Protein 3QOY (pdb70)

Organism: Aquifex aeolicus (strain VF5) (NCBI:txid224324)

Radius of gyration: 18.28 Å; Cα contacts (8 Å, |Δi|>4): 467; chains: 1; bounding box: 50×36×49 Å

Solvent-accessible surface area: 12895 Å² total; per-residue (Å²): 169,115,166,121,42,143,35,95,88,63,0,39,160,65,26,76,201,112,84,117,14,23,0,64,75,0,0,59,24,0,53,112,0,29,113,41,0,123,34,233,36,67,0,5,0,40,1,39,2,96,1,56,17,72,22,198,123,97,70,35,39,0,154,24,38,27,70,18,73,46,57,65,74,127,85,20,77,0,0,0,0,2,88,51,95,40,24,123,91,0,94,134,22,38,13,57,84,47,8,5,68,118,16,1,42,85,0,59,145,111,137,45,20,102,16,49,28,2,0,0,2,63,106,2,40,101,80,0,64,103,0,28,210,39,0,33,42,101,41,16,52,4,28,77,46,36,26,15,34,28,53,82,0,45,112,13,0,88,31,18,50,161,24,94,26,48,3,66,5,39,194,69,0,40,1,75,0,43,0,16,45,11,74,26,95,76,91,79,0,30,60,0,0,41,24,0,0,42,16,0,45,178,24,99,11,125,6,12,156,68,130,19,7,70,66,7,22,0,22,1,42,54,9,14,63,0,64,1,35,33,109,67,2,54,125,103,22,91,108,183,79,106

InterPro domains:
  IPR002143 Large ribosomal subunit protein uL1 [PIRSF002155] (1-229)
  IPR005878 Large ribosomal subunit protein uL1, bacteria [MF_01318_B] (2-233)
  IPR005878 Large ribosomal subunit protein uL1, bacteria [TIGR01169] (4-232)
  IPR016095 Large ribosomal subunit protein uL1, 3-layer alpha/beta-sandwich domain [G3DSA:3.40.50.790] (71-163)
  IPR023673 Large ribosomal subunit protein uL1, conserved site [PS01199] (125-143)
  IPR023674 Ribosomal protein uL1-like [SSF56808] (6-231)
  IPR028364 Ribosomal protein uL1/ribosomal biogenesis protein [PF00687] (34-224)
  IPR028364 Ribosomal protein uL1/ribosomal biogenesis protein [cd00403] (23-228)

CATH classification: 3.30.190.20 (+1 more: 3.40.50.790)

Nearest PDB structures (foldseek):
  3qoy-assembly1_A  TM=1.004E+00  e=4.791E-52  Aquifex aeolicus
  4f9t-assembly1_A  TM=8.749E-01  e=2.559E-28  Thermus thermophilus
  1ad2-ass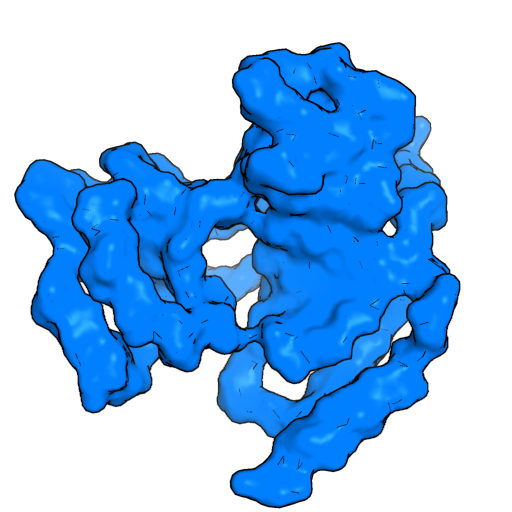embly1_A  TM=8.567E-01  e=2.404E-28  Thermus thermophilus
  4qgb-assembly3_B  TM=8.834E-01  e=1.076E-27  Thermus thermophilus
  4qg3-assembly1_A  TM=6.532E-01  e=2.106E-29  Thermus thermophilus

Structure (mmCIF, N/CA/C/O backbone):
data_3QOY
#
_entry.id   3QOY
#
_cell.length_a   107.490
_cell.length_b   37.520
_cell.length_c   58.970
_cell.angle_alpha   90.00
_cell.angle_beta   110.32
_cell.angle_gamma   90.00
#
_symmetry.space_group_name_H-M   'C 1 2 1'
#
loop_
_entity.id
_entity.type
_entity.pdbx_description
1 polymer '50S ribosomal protein L1'
2 non-polymer 'SULFATE ION'
3 non-polymer 2-AMINO-2-HYDROXYMETHYL-PROPANE-1,3-DIOL
4 non-polymer 'ACETIC ACID'
5 water water
#
loop_
_atom_site.group_PDB
_atom_site.id
_atom_site.type_symbol
_atom_site.label_atom_id
_atom_site.label_alt_id
_atom_site.label_comp_id
_atom_site.label_asym_id
_atom_site.label_entity_id
_atom_site.label_seq_id
_atom_site.pdbx_PDB_ins_code
_atom_site.Cartn_x
_atom_site.Cartn_y
_atom_site.Cartn_z
_atom_site.occupancy
_atom_site.B_iso_or_equiv
_atom_site.auth_seq_id
_atom_site.auth_comp_id
_atom_site.auth_asym_id
_atom_site.auth_atom_id
_atom_site.pdbx_PDB_model_num
ATOM 1 N N . MET A 1 1 ? -44.246 9.537 -6.264 1.00 53.14 1 MET A N 1
ATOM 2 C CA . MET A 1 1 ? -44.081 10.167 -7.545 1.00 61.43 1 MET A CA 1
ATOM 3 C C . MET A 1 1 ? -44.088 9.163 -8.679 1.00 58.49 1 MET A C 1
ATOM 4 O O . MET A 1 1 ? -43.044 8.764 -9.162 1.00 58.66 1 MET A O 1
ATOM 9 N N . ALA A 1 2 ? -45.240 8.830 -9.181 1.00 44.05 2 ALA A N 1
ATOM 10 C CA . ALA A 1 2 ? -45.284 7.825 -10.167 1.00 39.01 2 ALA A CA 1
ATOM 11 C C . ALA A 1 2 ? -44.581 8.390 -11.424 1.00 59.25 2 ALA A C 1
ATOM 12 O O . ALA A 1 2 ? -44.600 7.782 -12.481 1.00 51.39 2 ALA A O 1
ATOM 14 N N . ARG A 1 3 ? -43.850 9.490 -11.264 1.00 50.53 3 ARG A N 1
ATOM 15 C CA . ARG A 1 3 ? -43.040 10.042 -12.351 1.00 51.47 3 ARG A CA 1
ATOM 16 C C . ARG A 1 3 ? -41.579 9.532 -12.424 1.00 40.06 3 ARG A C 1
ATOM 17 O O . ARG A 1 3 ? -41.058 9.294 -13.512 1.00 39.03 3 ARG A O 1
ATOM 25 N N . ARG A 1 4 ? -40.925 9.355 -11.278 1.00 44.85 4 ARG A N 1
ATOM 26 C CA . ARG A 1 4 ? -39.472 9.131 -11.258 1.00 32.89 4 ARG A CA 1
ATOM 27 C C . ARG A 1 4 ? -38.967 7.912 -12.027 1.00 30.50 4 ARG A C 1
ATOM 28 O O . ARG A 1 4 ? -37.831 7.924 -12.516 1.00 28.80 4 ARG A O 1
ATOM 36 N N . GLY A 1 5 ? -39.793 6.868 -12.115 1.00 36.55 5 GLY A N 1
ATOM 37 C CA . GLY A 1 5 ? -39.404 5.613 -12.754 1.00 25.97 5 GLY A CA 1
ATOM 38 C C . GLY A 1 5 ? -39.579 5.619 -14.259 1.00 31.21 5 GLY A C 1
ATOM 39 O O . GLY A 1 5 ? -38.800 5.010 -14.992 1.00 22.66 5 GLY A O 1
ATOM 40 N N . LYS A 1 6 ? -40.621 6.309 -14.714 1.00 33.39 6 LYS A N 1
ATOM 41 C CA . LYS A 1 6 ? -40.806 6.572 -16.127 1.00 28.27 6 LYS A CA 1
ATOM 42 C C . LYS A 1 6 ? -39.544 7.276 -16.615 1.00 32.28 6 LYS A C 1
ATOM 43 O O . LYS A 1 6 ? -39.002 6.957 -17.676 1.00 25.39 6 LYS A O 1
ATOM 49 N N . LYS A 1 7 ? -39.069 8.227 -15.814 1.00 23.60 7 LYS A N 1
ATOM 50 C CA . LYS A 1 7 ? -37.884 8.988 -16.165 1.00 23.16 7 LYS A CA 1
ATOM 51 C C . LYS A 1 7 ? -36.647 8.091 -16.199 1.00 22.65 7 LYS A C 1
ATOM 52 O O . LYS A 1 7 ? -35.759 8.286 -17.026 1.00 23.49 7 LYS A O 1
ATOM 58 N N . TYR A 1 8 ? -36.584 7.107 -15.307 1.00 20.47 8 TYR A N 1
ATOM 59 C CA . TYR A 1 8 ? -35.398 6.264 -15.255 1.00 15.68 8 TYR A CA 1
ATOM 60 C C . TYR A 1 8 ? -35.272 5.402 -16.493 1.00 18.76 8 TYR A C 1
ATOM 61 O O . TYR A 1 8 ? -34.191 5.288 -17.066 1.00 16.81 8 TYR A O 1
ATOM 70 N N . ILE A 1 9 ? -36.373 4.784 -16.905 1.00 21.94 9 ILE A N 1
ATOM 71 C CA . ILE A 1 9 ? -36.323 3.922 -18.076 1.00 17.48 9 ILE A CA 1
ATOM 72 C C . ILE A 1 9 ? -36.131 4.714 -19.367 1.00 16.24 9 ILE A C 1
ATOM 73 O O . ILE A 1 9 ? -35.430 4.268 -20.259 1.00 14.74 9 ILE A O 1
ATOM 78 N N . GLU A 1 10 ? -36.728 5.898 -19.460 1.00 19.63 10 GLU A N 1
ATOM 79 C CA . GLU A 1 10 ? -36.490 6.753 -20.615 1.00 16.71 10 GLU A CA 1
ATOM 80 C C . GLU A 1 10 ? -34.995 7.037 -20.730 1.00 21.96 10 GLU A C 1
ATOM 81 O O . GLU A 1 10 ? -34.403 6.977 -21.804 1.00 13.46 10 GLU A O 1
ATOM 87 N N . ALA A 1 11 ? -34.387 7.382 -19.606 1.00 20.56 11 ALA A N 1
ATOM 88 C CA . ALA A 1 11 ? -32.965 7.679 -19.604 1.00 17.91 11 ALA A CA 1
ATOM 89 C C . ALA A 1 11 ? -32.154 6.435 -20.010 1.00 11.41 11 ALA A C 1
ATOM 90 O O . ALA A 1 11 ? -31.123 6.542 -20.670 1.00 18.73 11 ALA A O 1
ATOM 92 N N . SER A 1 12 ? -32.620 5.265 -19.593 1.00 14.83 12 SER A N 1
ATOM 93 C CA . SER A 1 12 ? -31.983 4.014 -19.977 1.00 17.82 12 SER A CA 1
ATOM 94 C C . SER A 1 12 ? -32.071 3.762 -21.481 1.00 17.62 12 SER A C 1
ATOM 95 O O . SER A 1 12 ? -31.164 3.153 -22.053 1.00 13.63 12 SER A O 1
ATOM 98 N N . LYS A 1 13 ? -33.157 4.215 -22.112 1.00 12.82 13 LYS A N 1
ATOM 99 C CA . LYS A 1 13 ? -33.336 3.990 -23.549 1.00 22.20 13 LYS A CA 1
ATOM 100 C C . LYS A 1 13 ? -32.335 4.780 -24.384 1.00 10.29 13 LYS A C 1
ATOM 101 O O . LYS A 1 13 ? -32.125 4.481 -25.559 1.00 15.95 13 LYS A O 1
ATOM 107 N N . LEU A 1 14 ? -31.742 5.804 -23.779 1.00 13.19 14 LEU A N 1
ATOM 108 C CA . LEU A 1 14 ? -30.670 6.575 -24.409 1.00 11.18 14 LEU A CA 1
ATOM 109 C C . LEU A 1 14 ? -29.388 5.754 -24.615 1.00 12.21 14 LEU A C 1
ATOM 110 O O . LEU A 1 14 ? -28.558 6.072 -25.470 1.00 12.75 14 LEU A O 1
ATOM 115 N N . VAL A 1 15 ? -29.220 4.701 -23.827 1.00 12.82 15 VAL A N 1
ATOM 116 C CA . VAL A 1 15 ? -27.988 3.930 -23.896 1.00 15.14 15 VAL A CA 1
ATOM 117 C C . VAL A 1 15 ? -28.197 2.713 -24.793 1.00 26.44 15 VAL A C 1
ATOM 118 O O . VAL A 1 15 ? -29.147 1.948 -24.616 1.00 18.60 15 VAL A O 1
ATOM 122 N N . ASP A 1 16 ? -27.332 2.561 -25.787 1.00 17.25 16 ASP A N 1
ATOM 123 C CA . ASP A 1 16 ? -27.292 1.315 -26.530 1.00 32.61 16 ASP A CA 1
ATOM 124 C C . ASP A 1 16 ? -26.636 0.258 -25.633 1.00 30.99 16 ASP A C 1
ATOM 125 O O . ASP A 1 16 ? -25.531 0.447 -25.124 1.00 28.92 16 ASP A O 1
ATOM 130 N N . ARG A 1 17 ? -27.349 -0.845 -25.443 1.00 36.64 17 ARG A N 1
ATOM 131 C CA . ARG A 1 17 ? -27.049 -1.853 -24.423 1.00 38.91 17 ARG A CA 1
ATOM 132 C C . ARG A 1 17 ? -25.579 -2.277 -24.286 1.00 44.54 17 ARG A C 1
ATOM 133 O O . ARG A 1 17 ? -24.944 -2.064 -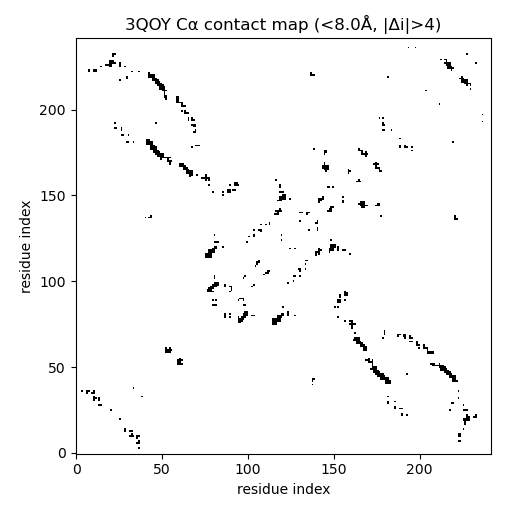23.245 1.00 51.90 17 ARG A O 1
ATOM 141 N N . ASN A 1 18 ? -25.055 -2.897 -25.335 1.00 29.55 18 ASN A N 1
ATOM 142 C CA . ASN A 1 18 ? -23.721 -3.479 -25.308 1.00 40.09 18 ASN A CA 1
ATOM 143 C C . ASN A 1 18 ? -22.732 -2.578 -26.029 1.00 38.79 18 ASN A C 1
ATOM 144 O O . ASN A 1 18 ? -21.602 -2.983 -26.338 1.00 29.01 18 ASN A O 1
ATOM 149 N N . LYS A 1 19 ? -23.181 -1.357 -26.307 1.00 32.14 19 LYS A N 1
ATOM 150 C CA . LYS A 1 19 ? -22.370 -0.356 -26.980 1.00 27.15 19 LYS A CA 1
ATOM 151 C C . LYS A 1 19 ? -21.338 0.191 -26.004 1.00 21.21 19 LYS A C 1
ATOM 152 O O . LYS A 1 19 ? -21.650 0.456 -24.846 1.00 18.95 19 LYS A O 1
ATOM 158 N N . ARG A 1 20 ? -20.099 0.331 -26.457 1.00 20.94 20 ARG A N 1
ATOM 159 C CA . ARG A 1 20 ? -19.058 0.909 -25.617 1.00 15.86 20 ARG A CA 1
ATOM 160 C C . ARG A 1 20 ? -18.654 2.242 -26.256 1.00 17.09 20 ARG A C 1
ATOM 161 O O . ARG A 1 20 ? -18.350 2.300 -27.454 1.00 17.45 20 ARG A O 1
ATOM 169 N N . TYR A 1 21 ? -18.702 3.308 -25.455 1.00 16.25 21 TYR A N 1
ATOM 170 C CA . TYR A 1 21 ? -18.677 4.690 -25.945 1.00 14.28 21 TYR A CA 1
ATOM 171 C C . TYR A 1 21 ? -17.344 5.410 -25.712 1.00 13.53 21 TYR A C 1
ATOM 172 O O . TYR A 1 21 ? -16.579 5.055 -24.814 1.00 10.56 21 TYR A O 1
ATOM 181 N N . THR A 1 22 ? -17.095 6.440 -26.515 1.00 14.55 22 THR A N 1
ATOM 182 C CA . THR A 1 22 ? -15.982 7.347 -26.281 1.00 17.17 22 THR A CA 1
ATOM 183 C C . THR A 1 22 ? -16.407 8.295 -25.168 1.00 14.73 22 THR A C 1
ATOM 184 O O . THR A 1 22 ? -17.598 8.404 -24.875 1.00 13.06 22 THR A O 1
ATOM 188 N N . LEU A 1 23 ? -15.434 8.981 -24.574 1.00 6.81 23 LEU A N 1
ATOM 189 C CA . LEU A 1 23 ? -15.666 9.913 -23.469 1.00 15.92 23 LEU A CA 1
ATOM 190 C C . LEU A 1 23 ? -16.607 11.056 -23.874 1.00 11.44 23 LEU A C 1
ATOM 191 O O . LEU A 1 23 ? -17.499 11.460 -23.131 1.00 15.38 23 LEU A O 1
ATOM 196 N N . GLU A 1 24 ? -16.364 11.569 -25.067 1.00 9.45 24 GLU A N 1
ATOM 197 C CA . GLU A 1 24 ? -17.103 12.660 -25.656 1.00 11.80 24 GLU A CA 1
ATOM 198 C C . GLU A 1 24 ? -18.533 12.241 -25.972 1.00 13.90 24 GLU A C 1
ATOM 199 O O . GLU A 1 24 ? -19.456 13.030 -25.824 1.00 12.98 24 GLU A O 1
ATOM 205 N N . GLU A 1 25 ? -18.719 10.998 -26.413 1.00 12.12 25 GLU A N 1
ATOM 206 C CA . GLU A 1 25 ? -20.061 10.459 -26.588 1.00 12.85 25 GLU A CA 1
ATOM 207 C C . GLU A 1 25 ? -20.753 10.314 -25.223 1.00 13.14 25 GLU A C 1
ATOM 208 O O . GLU A 1 25 ? -21.895 10.721 -25.041 1.00 13.47 25 GLU A O 1
ATOM 214 N N . ALA A 1 26 ? -20.042 9.736 -24.268 1.00 9.32 26 ALA A N 1
ATOM 215 C CA . ALA A 1 26 ? -20.609 9.441 -22.955 1.00 9.32 26 ALA A CA 1
ATOM 216 C C . ALA A 1 26 ? -21.060 10.692 -22.216 1.00 6.74 26 ALA A C 1
ATOM 217 O O . ALA A 1 26 ? -22.134 10.700 -21.636 1.00 11.90 26 ALA A O 1
ATOM 219 N N . VAL A 1 27 ? -20.222 11.730 -22.198 1.00 10.16 27 VAL A N 1
ATOM 220 C CA . VAL A 1 27 ? -20.598 12.994 -21.562 1.00 9.09 27 VAL A CA 1
ATOM 221 C C . VAL A 1 27 ? -21.812 13.605 -22.273 1.00 14.36 27 VAL A C 1
ATOM 222 O O . VAL A 1 27 ? -22.683 14.204 -21.642 1.00 14.81 27 VAL A O 1
ATOM 226 N N . ASP A 1 28 ? -21.870 13.443 -23.587 1.00 17.08 28 ASP A N 1
ATOM 227 C CA . ASP A 1 28 ? -23.046 13.840 -24.348 1.00 17.62 28 ASP A CA 1
ATOM 228 C C . ASP A 1 28 ? -24.284 13.080 -23.874 1.00 12.62 28 ASP A C 1
ATOM 229 O O . ASP A 1 28 ? -25.347 13.670 -23.728 1.00 12.25 28 ASP A O 1
ATOM 234 N N . LEU A 1 29 ? -24.155 11.779 -23.617 1.00 9.12 29 LEU A N 1
ATOM 235 C CA . LEU A 1 29 ? -25.299 11.001 -23.107 1.00 10.37 29 LEU A CA 1
ATOM 236 C C . LEU A 1 29 ? -25.699 11.377 -21.680 1.00 10.38 29 LEU A C 1
ATOM 237 O O . LEU A 1 29 ? -26.879 11.434 -21.358 1.00 10.66 29 LEU A O 1
ATOM 242 N N . LEU A 1 30 ? -24.711 11.592 -20.824 1.00 6.43 30 LEU A N 1
ATOM 243 C CA . LEU A 1 30 ? -24.963 12.020 -19.453 1.00 6.04 30 LEU A CA 1
ATOM 244 C C . LEU A 1 30 ? -25.864 13.253 -19.446 1.00 8.90 30 LEU A C 1
ATOM 245 O O . LEU A 1 30 ? -26.861 13.304 -18.725 1.00 10.25 30 LEU A O 1
ATOM 250 N N . LYS A 1 31 ? -25.502 14.243 -20.263 1.00 8.41 31 LYS A N 1
ATOM 251 C CA . LYS A 1 31 ? -26.247 15.491 -20.363 1.00 7.78 31 LYS A CA 1
ATOM 252 C C . LYS A 1 31 ? -27.667 15.229 -20.879 1.00 9.99 31 LYS A C 1
ATOM 253 O O . LYS A 1 31 ? -28.636 15.730 -20.322 1.00 14.92 31 LYS A O 1
ATOM 259 N N . LYS A 1 32 ? -27.786 14.445 -21.945 1.00 8.87 32 LYS A N 1
ATOM 260 C CA . LYS A 1 32 ? -29.097 14.066 -22.464 1.00 15.18 32 LYS A CA 1
ATOM 261 C C . LYS A 1 32 ? -29.902 13.322 -21.403 1.00 14.52 32 LYS A C 1
ATOM 262 O O . LYS A 1 32 ? -31.100 13.544 -21.250 1.00 15.06 32 LYS A O 1
ATOM 268 N N . MET A 1 33 ? -29.233 12.436 -20.673 1.00 11.67 33 MET A N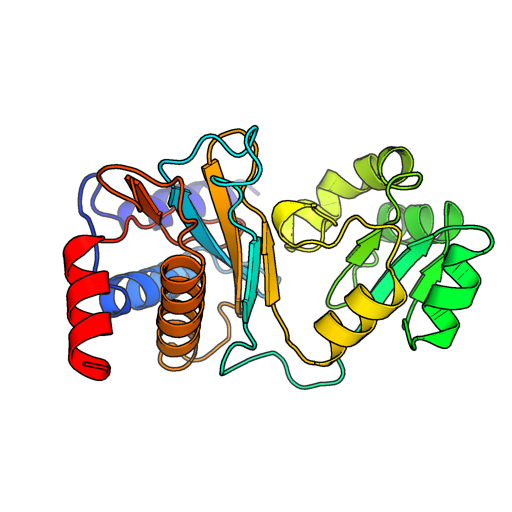 1
ATOM 269 C CA . MET A 1 33 ? -29.863 11.717 -19.575 1.00 11.92 33 MET A CA 1
ATOM 270 C C . MET A 1 33 ? -30.394 12.673 -18.514 1.00 8.57 33 MET A C 1
ATOM 271 O O . MET A 1 33 ? -31.497 12.494 -18.004 1.00 14.26 33 MET A O 1
ATOM 276 N N . GLU A 1 34 ? -29.612 13.682 -18.164 1.00 10.16 34 GLU A N 1
ATOM 277 C CA . GLU A 1 34 ? -30.074 14.646 -17.166 1.00 18.44 34 GLU A CA 1
ATOM 278 C C . GLU A 1 34 ? -31.262 15.470 -17.692 1.00 16.84 34 GLU A C 1
ATOM 279 O O . GLU A 1 34 ? -32.193 15.780 -16.955 1.00 17.43 34 GLU A O 1
ATOM 285 N N . GLU A 1 35 ? -31.227 15.816 -18.972 1.00 15.66 35 GLU A N 1
ATOM 286 C CA . GLU A 1 35 ? -32.372 16.475 -19.592 1.00 18.90 35 GLU A CA 1
ATOM 287 C C . GLU A 1 35 ? -33.667 15.732 -19.258 1.00 21.27 35 GLU A C 1
ATOM 288 O O . GLU A 1 35 ? -34.699 16.346 -19.023 1.00 22.56 35 GLU A O 1
ATOM 294 N N . VAL A 1 36 ? -33.609 14.404 -19.244 1.00 19.36 36 VAL A N 1
ATOM 295 C CA . VAL A 1 36 ? -34.777 13.595 -18.932 1.00 16.11 36 VAL A CA 1
ATOM 296 C C . VAL A 1 36 ? -35.020 13.447 -17.428 1.00 16.15 36 VAL A C 1
ATOM 297 O O . VAL A 1 36 ? -36.157 13.513 -16.954 1.00 22.32 36 VAL A O 1
ATOM 301 N N . LEU A 1 37 ? -33.946 13.228 -16.681 1.00 16.11 37 LEU A N 1
ATOM 302 C CA . LEU A 1 37 ? -34.046 12.940 -15.251 1.00 15.21 37 LEU A CA 1
ATOM 303 C C . LEU A 1 37 ? -34.460 14.146 -14.417 1.00 18.43 37 LEU A C 1
ATOM 304 O O . LEU A 1 37 ? -35.167 14.003 -13.420 1.00 17.19 37 LEU A O 1
ATOM 309 N N . GLN A 1 38 ? -34.005 15.331 -14.824 1.00 24.62 38 GLN A N 1
ATOM 310 C CA . GLN A 1 38 ? -34.470 16.580 -14.235 1.00 15.71 38 GLN A CA 1
ATOM 311 C C . GLN A 1 38 ? -34.465 16.509 -12.712 1.00 13.13 38 GLN A C 1
ATOM 312 O O . GLN A 1 38 ? -35.476 16.793 -12.073 1.00 15.82 38 GLN A O 1
ATOM 318 N N . ARG A 1 39 ? -33.331 16.110 -12.142 1.00 12.88 39 ARG A N 1
ATOM 319 C CA . ARG A 1 39 ? -33.202 15.949 -10.695 1.00 12.91 39 ARG A CA 1
ATOM 320 C C . ARG A 1 39 ? -33.172 17.316 -10.029 1.00 14.61 39 ARG A C 1
ATOM 321 O O . ARG A 1 39 ? -32.839 18.305 -10.671 1.00 17.47 39 ARG A O 1
ATOM 329 N N . ARG A 1 40 ? -33.480 17.388 -8.740 1.00 24.03 40 ARG A N 1
ATOM 330 C CA . ARG A 1 40 ? -33.514 18.694 -8.094 1.00 17.42 40 ARG A CA 1
ATOM 331 C C . ARG A 1 40 ? -32.215 19.076 -7.380 1.00 20.25 40 ARG A C 1
ATOM 332 O O . ARG A 1 40 ? -32.024 20.240 -7.000 1.00 12.96 40 ARG A O 1
ATOM 340 N N . PHE A 1 41 ? -31.331 18.098 -7.193 1.00 15.48 41 PHE A N 1
ATOM 341 C CA . PHE A 1 41 ? -29.986 18.380 -6.712 1.00 20.16 41 PHE A CA 1
ATOM 342 C C . PHE A 1 41 ? -29.037 18.287 -7.900 1.00 16.87 41 PHE A C 1
ATOM 343 O O . PHE A 1 41 ? -29.383 17.693 -8.918 1.00 12.91 41 PHE A O 1
ATOM 351 N N . ASP A 1 42 ? -27.855 18.881 -7.767 1.00 12.17 42 ASP A N 1
ATOM 352 C CA . ASP A 1 42 ? -26.857 18.872 -8.831 1.00 8.05 42 ASP A CA 1
ATOM 353 C C . ASP A 1 42 ? -26.085 17.538 -8.824 1.00 7.26 42 ASP A C 1
ATOM 354 O O . ASP A 1 42 ? -25.139 17.373 -8.067 1.00 11.69 42 ASP A O 1
ATOM 359 N N . GLU A 1 43 ? -26.491 16.579 -9.651 1.00 9.27 43 GLU A N 1
ATOM 360 C CA . GLU A 1 43 ? -25.903 15.229 -9.598 1.00 10.71 43 GLU A CA 1
ATOM 361 C C . GLU A 1 43 ? -24.390 15.184 -9.816 1.00 11.16 43 GLU A C 1
ATOM 362 O O . GLU A 1 43 ? -23.837 15.866 -10.695 1.00 5.17 43 GLU A O 1
ATOM 368 N N . THR A 1 44 ? -23.730 14.360 -9.010 1.00 4.09 44 THR A N 1
ATOM 369 C CA . THR A 1 44 ? -22.305 14.105 -9.174 1.00 13.46 44 THR A CA 1
ATOM 370 C C . THR A 1 44 ? -22.054 13.137 -10.342 1.00 8.08 44 THR A C 1
ATOM 371 O O . THR A 1 44 ? -22.795 12.179 -10.530 1.00 3.49 44 THR A O 1
ATOM 375 N N . VAL A 1 45 ? -21.016 13.414 -11.126 1.00 5.52 45 VAL A N 1
ATOM 376 C CA . VAL A 1 45 ? -20.632 12.527 -12.221 1.00 7.92 45 VAL A CA 1
ATOM 377 C C . VAL A 1 45 ? -19.616 11.515 -11.704 1.00 5.45 45 VAL A C 1
ATOM 378 O O . VAL A 1 45 ? -18.576 11.898 -11.164 1.00 7.13 45 VAL A O 1
ATOM 382 N N . GLU A 1 46 ? -19.917 10.229 -11.874 1.00 7.55 46 GLU A N 1
ATOM 383 C CA . GLU A 1 46 ? -19.116 9.159 -11.256 1.00 5.83 46 GLU A CA 1
ATOM 384 C C . GLU A 1 46 ? -18.390 8.285 -12.274 1.00 6.30 46 GLU A C 1
ATOM 385 O O . GLU A 1 46 ? -18.986 7.779 -13.229 1.00 3.97 46 GLU A O 1
ATOM 391 N N . LEU A 1 47 ? -17.090 8.132 -12.069 1.00 7.15 47 LEU A N 1
ATOM 392 C CA . LEU A 1 47 ? -16.282 7.239 -12.885 1.00 6.28 47 LEU A CA 1
ATOM 393 C C . LEU A 1 47 ? -16.063 5.919 -12.161 1.00 9.24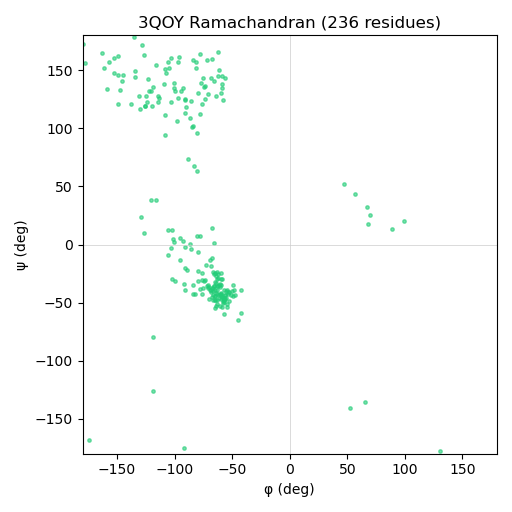 47 LEU A C 1
ATOM 394 O O . LEU A 1 47 ? -15.690 5.908 -10.987 1.00 4.16 47 LEU A O 1
ATOM 399 N N . ALA A 1 48 ? -16.284 4.815 -12.876 1.00 5.11 48 ALA A N 1
ATOM 400 C CA . ALA A 1 48 ? -16.104 3.468 -12.327 1.00 10.23 48 ALA A CA 1
ATOM 401 C C . ALA A 1 48 ? -15.166 2.651 -13.220 1.00 7.92 48 ALA A C 1
ATOM 402 O O . ALA A 1 48 ? -15.457 2.445 -14.403 1.00 10.43 48 ALA A O 1
ATOM 404 N N . MET A 1 49 ? -14.044 2.215 -12.651 1.00 4.96 49 MET A N 1
ATOM 405 C CA . MET A 1 49 ? -13.093 1.348 -13.340 1.00 7.21 49 MET A CA 1
ATOM 406 C C . MET A 1 49 ? -12.929 0.037 -12.558 1.00 15.03 49 MET A C 1
ATOM 407 O O . MET A 1 49 ? -12.787 0.043 -11.327 1.00 13.12 49 MET A O 1
ATOM 412 N N . ARG A 1 50 ? -12.999 -1.088 -13.260 1.00 7.02 50 ARG A N 1
ATOM 413 C CA . ARG A 1 50 ? -12.606 -2.339 -12.645 1.00 11.15 50 ARG A CA 1
ATOM 414 C C . ARG A 1 50 ? -11.242 -2.741 -13.154 1.00 6.21 50 ARG A C 1
ATOM 415 O O . ARG A 1 50 ? -11.029 -2.898 -14.354 1.00 7.81 50 ARG A O 1
ATOM 423 N N . LEU A 1 51 ? -10.322 -2.910 -12.222 1.00 6.33 51 LEU A N 1
ATOM 424 C CA . LEU A 1 51 ? -8.943 -3.214 -12.551 1.00 8.16 51 LEU A CA 1
ATOM 425 C C . LEU A 1 51 ? -8.573 -4.649 -12.206 1.00 10.60 51 LEU A C 1
ATOM 426 O O . LEU A 1 51 ? -9.103 -5.242 -11.266 1.00 8.66 51 LEU A O 1
ATOM 431 N N . ASN A 1 52 ? -7.618 -5.173 -12.964 1.00 10.78 52 ASN A N 1
ATOM 432 C CA . ASN A 1 52 ? -7.149 -6.548 -12.850 1.00 7.67 52 ASN A CA 1
ATOM 433 C C . ASN A 1 52 ? -6.015 -6.659 -11.827 1.00 6.24 52 ASN A C 1
ATOM 434 O O . ASN A 1 52 ? -4.848 -6.826 -12.184 1.00 7.86 52 ASN A O 1
ATOM 439 N N . VAL A 1 53 ? -6.376 -6.560 -10.554 1.00 7.04 53 VAL A N 1
ATOM 440 C CA . VAL A 1 53 ? -5.433 -6.602 -9.441 1.00 7.55 53 VAL A CA 1
ATOM 441 C C . VAL A 1 53 ? -6.072 -7.303 -8.255 1.00 9.53 53 VAL A C 1
ATOM 442 O O . VAL A 1 53 ? -7.274 -7.185 -8.026 1.00 10.51 53 VAL A O 1
ATOM 446 N N . ASP A 1 54 ? -5.261 -8.019 -7.493 1.00 8.53 54 ASP A N 1
ATOM 447 C CA . ASP A 1 54 ? -5.686 -8.520 -6.197 1.00 13.50 54 ASP A CA 1
ATOM 448 C C . ASP A 1 54 ? -4.954 -7.729 -5.116 1.00 12.05 54 ASP A C 1
ATOM 449 O O . ASP A 1 54 ? -3.838 -8.082 -4.739 1.00 10.52 54 ASP A O 1
ATOM 454 N N . PRO A 1 55 ? -5.597 -6.661 -4.608 1.00 11.41 55 PRO A N 1
ATOM 455 C CA . PRO A 1 55 ? -5.017 -5.646 -3.720 1.00 11.42 55 PRO A CA 1
ATOM 456 C C . PRO A 1 55 ? -4.630 -6.192 -2.359 1.00 13.49 55 PRO A C 1
ATOM 457 O O . PRO A 1 55 ? -4.185 -5.425 -1.505 1.00 9.25 55 PRO A O 1
ATOM 461 N N . ARG A 1 56 ? -4.838 -7.491 -2.160 1.00 12.96 56 ARG A N 1
ATOM 462 C CA . ARG A 1 56 ? -4.377 -8.183 -0.959 1.00 11.82 56 ARG A CA 1
ATOM 463 C C . ARG A 1 56 ? -2.861 -8.067 -0.851 1.00 7.19 56 ARG A C 1
ATOM 464 O O . ARG A 1 56 ? -2.318 -7.944 0.244 1.00 8.43 56 ARG A O 1
ATOM 472 N N . TYR A 1 57 ? -2.185 -8.073 -1.997 1.00 8.20 57 TYR A N 1
ATOM 473 C CA . TYR A 1 57 ? -0.736 -7.873 -2.039 1.00 9.54 57 TYR A CA 1
ATOM 474 C C . TYR A 1 57 ? -0.374 -6.416 -2.244 1.00 13.03 57 TYR A C 1
ATOM 475 O O . TYR A 1 57 ? -0.961 -5.735 -3.092 1.00 11.30 57 TYR A O 1
ATOM 484 N N . ALA A 1 58 ? 0.595 -5.953 -1.459 1.00 8.12 58 ALA A N 1
ATOM 485 C CA . ALA A 1 58 ? 1.063 -4.578 -1.515 1.00 12.46 58 ALA A CA 1
ATOM 486 C C . ALA A 1 58 ? 1.387 -4.175 -2.938 1.00 16.20 58 ALA A C 1
ATOM 487 O O . ALA A 1 58 ? 1.088 -3.052 -3.344 1.00 11.00 58 ALA A O 1
ATOM 489 N N . ASP A 1 59 ? 1.988 -5.095 -3.693 1.00 14.41 59 ASP A N 1
ATOM 490 C CA . ASP A 1 59 ? 2.435 -4.795 -5.062 1.00 15.96 59 ASP A CA 1
ATOM 491 C C . ASP A 1 59 ? 1.315 -4.849 -6.118 1.00 12.51 59 ASP A C 1
ATOM 492 O O . ASP A 1 59 ? 1.570 -4.751 -7.307 1.00 12.30 59 ASP A O 1
ATOM 497 N N . GLN A 1 60 ? 0.079 -5.005 -5.658 1.00 11.20 60 GLN A N 1
ATOM 498 C CA . GLN A 1 60 ? -1.086 -4.942 -6.525 1.00 10.77 60 GLN A CA 1
ATOM 499 C C . GLN A 1 60 ? -2.104 -3.927 -5.992 1.00 10.26 60 GLN A C 1
ATOM 500 O O . GLN A 1 60 ? -3.236 -3.850 -6.465 1.00 9.30 60 GLN A O 1
ATOM 506 N N . MET A 1 61 ? -1.691 -3.158 -4.994 1.00 10.60 61 MET A N 1
ATOM 507 C CA . MET A 1 61 ? -2.511 -2.083 -4.459 1.00 13.73 61 MET A CA 1
ATOM 508 C C . MET A 1 61 ? -2.584 -0.943 -5.474 1.00 5.37 61 MET A C 1
ATOM 509 O O . MET A 1 61 ? -1.558 -0.505 -5.977 1.00 4.91 61 MET A O 1
ATOM 514 N N . VAL A 1 62 ? -3.793 -0.473 -5.773 1.00 6.94 62 VAL A N 1
ATOM 515 C CA . VAL A 1 62 ? -3.953 0.722 -6.601 1.00 5.75 62 VAL A CA 1
ATOM 516 C C . VAL A 1 62 ? -4.440 1.887 -5.758 1.00 4.47 62 VAL A C 1
ATOM 517 O O . VAL A 1 62 ? -5.569 1.893 -5.274 1.00 7.29 62 VAL A O 1
ATOM 521 N N . ARG A 1 63 ? -3.561 2.866 -5.578 1.00 7.30 63 ARG A N 1
ATOM 522 C CA . ARG A 1 63 ? -3.799 3.967 -4.658 1.00 8.62 63 ARG A CA 1
ATOM 523 C C . ARG A 1 63 ? -3.128 5.221 -5.235 1.00 15.45 63 ARG A C 1
ATOM 524 O O . ARG A 1 63 ? -1.981 5.171 -5.680 1.00 13.34 63 ARG A O 1
ATOM 532 N N . GLY A 1 64 ? -3.843 6.339 -5.245 1.00 11.05 64 GLY A N 1
ATOM 533 C CA . GLY A 1 64 ? -3.280 7.574 -5.746 1.00 10.41 64 GLY A CA 1
ATOM 534 C C . GLY A 1 64 ? -4.205 8.762 -5.537 1.00 20.51 64 GLY A C 1
ATOM 535 O O . GLY A 1 64 ? -5.196 8.693 -4.797 1.00 11.32 64 GLY A O 1
ATOM 536 N N . SER A 1 65 ? -3.855 9.862 -6.192 1.00 10.53 65 SER A N 1
ATOM 537 C CA . SER A 1 65 ? -4.621 11.092 -6.122 1.00 14.28 65 SER A CA 1
ATOM 538 C C . SER A 1 65 ? -4.391 11.848 -7.412 1.00 14.60 65 SER A C 1
ATOM 539 O O . SER A 1 65 ? -3.420 11.584 -8.132 1.00 12.35 65 SER A O 1
ATOM 542 N N . VAL A 1 66 ? -5.294 12.778 -7.702 1.00 15.27 66 VAL A N 1
ATOM 543 C CA . VAL A 1 66 ? -5.153 13.661 -8.848 1.00 11.58 66 VAL A CA 1
ATOM 544 C C . VAL A 1 66 ? -5.994 14.912 -8.654 1.00 8.89 66 VAL A C 1
ATOM 545 O O . VAL A 1 66 ? -7.150 14.851 -8.239 1.00 10.69 66 VAL A O 1
ATOM 549 N N . VAL A 1 67 ? -5.397 16.059 -8.931 1.00 12.88 67 VAL A N 1
ATOM 550 C CA . VAL A 1 67 ? -6.143 17.299 -8.896 1.00 13.96 67 VAL A CA 1
ATOM 551 C C . VAL A 1 67 ? -6.833 17.474 -10.232 1.00 8.18 67 VAL A C 1
ATOM 552 O O . VAL A 1 67 ? -6.202 17.862 -11.210 1.00 18.26 67 VAL A O 1
ATOM 556 N N . LEU A 1 68 ? -8.125 17.180 -10.284 1.00 9.31 68 LEU A N 1
ATOM 557 C CA . LEU A 1 68 ? -8.873 17.372 -11.518 1.00 6.45 68 LEU A CA 1
ATOM 558 C C . LEU A 1 68 ? -8.759 18.806 -12.013 1.00 6.69 68 LEU A C 1
ATOM 559 O O . LEU A 1 68 ? -8.694 19.737 -11.212 1.00 15.42 68 LEU A O 1
ATOM 564 N N . PRO A 1 69 ? -8.692 18.992 -13.342 1.00 9.27 69 PRO A N 1
ATOM 565 C CA . PRO A 1 69 ? -8.541 20.325 -13.935 1.00 8.67 69 PRO A CA 1
ATOM 566 C C . PRO A 1 69 ? -9.679 21.295 -13.590 1.00 17.37 69 PRO A C 1
ATOM 567 O O . PRO A 1 69 ? -9.473 22.505 -13.622 1.00 18.02 69 PRO A O 1
ATOM 571 N N . HIS A 1 70 ? -10.852 20.761 -13.267 1.00 16.41 70 HIS A N 1
ATOM 572 C CA . HIS A 1 70 ? -12.053 21.558 -13.082 1.00 13.61 70 HIS A CA 1
ATOM 573 C C . HIS A 1 70 ? -12.792 21.041 -11.850 1.00 22.49 70 HIS A C 1
ATOM 574 O O . HIS A 1 70 ? -13.156 19.860 -11.782 1.00 7.22 70 HIS A O 1
ATOM 581 N N . GLY A 1 71 ? -12.990 21.922 -10.869 1.00 15.22 71 GLY A N 1
ATOM 582 C CA . GLY A 1 71 ? -13.757 21.582 -9.688 1.00 12.85 71 GLY A CA 1
ATOM 583 C C . GLY A 1 71 ? -14.729 22.695 -9.343 1.00 14.77 71 GLY A C 1
ATOM 584 O O . GLY A 1 71 ? -14.764 23.726 -10.012 1.00 11.76 71 GLY A O 1
ATOM 585 N N . LEU A 1 72 ? -15.512 22.476 -8.290 1.00 14.32 72 LEU A N 1
ATOM 586 C CA . LEU A 1 72 ? -16.416 23.482 -7.746 1.00 11.35 72 LEU A CA 1
ATOM 587 C C . LEU A 1 72 ? -15.662 24.696 -7.231 1.00 7.12 72 LEU A C 1
ATOM 588 O O . LEU A 1 72 ? -14.578 24.571 -6.689 1.00 5.24 72 LEU A O 1
ATOM 593 N N . GLY A 1 73 ? -16.256 25.874 -7.379 1.00 7.96 73 GLY A N 1
ATOM 594 C CA . GLY A 1 73 ? -15.624 27.085 -6.912 1.00 7.84 73 GLY A CA 1
ATOM 595 C C . GLY A 1 73 ? -15.375 26.997 -5.426 1.00 11.25 73 GLY A C 1
ATOM 596 O O . GLY A 1 73 ? -16.277 26.653 -4.660 1.00 9.05 73 GLY A O 1
ATOM 597 N N . LYS A 1 74 ? -14.146 27.305 -5.025 1.00 13.93 74 LYS A N 1
ATOM 598 C CA . LYS A 1 74 ? -13.726 27.183 -3.634 1.00 8.89 74 LYS A CA 1
ATOM 599 C C . LYS A 1 74 ? -14.189 28.394 -2.836 1.00 13.23 74 LYS A C 1
ATOM 600 O O . LYS A 1 74 ? -14.401 29.456 -3.415 1.00 10.23 74 LYS A O 1
ATOM 606 N N . PRO A 1 75 ? -14.309 28.246 -1.501 1.00 9.81 75 PRO A N 1
ATOM 607 C CA . PRO A 1 75 ? -13.826 27.051 -0.796 1.00 10.03 75 PRO A CA 1
ATOM 608 C C . PRO A 1 75 ? -14.758 25.816 -0.818 1.00 10.76 75 PRO A C 1
ATOM 609 O O . PRO A 1 75 ? -15.983 25.912 -0.955 1.00 9.36 75 PRO A O 1
ATOM 613 N N . ILE A 1 76 ? -14.136 24.645 -0.719 1.00 9.16 76 ILE A N 1
ATOM 614 C CA . ILE A 1 76 ? -14.858 23.382 -0.577 1.00 12.95 76 ILE A CA 1
ATOM 615 C C . ILE A 1 76 ? -15.267 23.258 0.891 1.00 7.04 76 ILE A C 1
ATOM 616 O O . ILE A 1 76 ? -14.443 23.447 1.779 1.00 13.39 76 ILE A O 1
ATOM 621 N N . LYS A 1 77 ? -16.536 22.963 1.141 1.00 5.80 77 LYS A N 1
ATOM 622 C CA . LYS A 1 77 ? -17.075 22.916 2.492 1.00 9.64 77 LYS A CA 1
ATOM 623 C C . LYS A 1 77 ? -16.928 21.511 3.060 1.00 8.33 77 LYS A C 1
ATOM 624 O O . LYS A 1 77 ? -17.507 20.570 2.529 1.00 5.11 77 LYS A O 1
ATOM 630 N N . VAL A 1 78 ? -16.172 21.367 4.145 1.00 8.23 78 VAL A N 1
ATOM 631 C CA . VAL A 1 78 ? -15.802 20.034 4.617 1.00 8.11 78 VAL A CA 1
ATOM 632 C C . VAL A 1 78 ? -16.390 19.623 5.987 1.00 6.96 78 VAL A C 1
ATOM 633 O O . VAL A 1 78 ? -16.168 20.294 6.984 1.00 7.85 78 VAL A O 1
ATOM 637 N N . VAL A 1 79 ? -17.121 18.506 6.024 1.00 5.61 79 VAL A N 1
ATOM 638 C CA . VAL A 1 79 ? -17.600 17.940 7.291 1.00 5.85 79 VAL A CA 1
ATOM 639 C C . VAL A 1 79 ? -16.722 16.773 7.725 1.00 7.92 79 VAL A C 1
ATOM 640 O O . VAL A 1 79 ? -16.362 15.908 6.923 1.00 8.09 79 VAL A O 1
ATOM 644 N N . VAL A 1 80 ? -16.362 16.759 9.001 1.00 11.38 80 VAL A N 1
ATOM 645 C CA . VAL A 1 80 ? -15.566 15.667 9.535 1.00 10.38 80 VAL A CA 1
ATOM 646 C C . VAL A 1 80 ? -16.268 15.032 10.716 1.00 7.26 80 VAL A C 1
ATOM 647 O O . VAL A 1 80 ? -16.584 15.715 11.679 1.00 6.02 80 VAL A O 1
ATOM 651 N N . PHE A 1 81 ? -16.525 13.728 10.619 1.00 6.72 81 PHE A N 1
ATOM 652 C CA . PHE A 1 81 ? -17.081 12.974 11.741 1.00 6.17 81 PHE A CA 1
ATOM 653 C C . PHE A 1 81 ? -15.918 12.406 12.563 1.00 6.49 81 PHE A C 1
ATOM 654 O O . PHE A 1 81 ? -15.157 11.564 12.082 1.00 7.13 81 PHE A O 1
ATOM 662 N N . ALA A 1 82 ? -15.773 12.893 13.794 1.00 8.36 82 ALA A N 1
ATOM 663 C CA . ALA A 1 82 ? -14.598 12.603 14.615 1.00 14.43 82 ALA A CA 1
ATOM 664 C C . ALA A 1 82 ? -14.895 12.887 16.078 1.00 11.52 82 ALA A C 1
ATOM 665 O O . ALA A 1 82 ? -15.717 13.742 16.390 1.00 7.04 82 ALA A O 1
ATOM 667 N N . GLU A 1 83 ? -14.210 12.180 16.967 1.00 7.64 83 GLU A N 1
ATOM 668 C CA . GLU A 1 83 ? -14.266 12.500 18.381 1.00 15.23 83 GLU A CA 1
ATOM 669 C C . GLU A 1 83 ? -12.842 12.625 18.901 1.00 18.17 83 GLU A C 1
ATOM 670 O O . GLU A 1 83 ? -11.884 12.316 18.181 1.00 11.97 83 GLU A O 1
ATOM 676 N N . GLY A 1 84 ? -12.710 13.077 20.147 1.00 22.98 84 GLY A N 1
ATOM 677 C CA . GLY A 1 84 ? -11.423 13.118 20.827 1.00 17.95 84 GLY A CA 1
ATOM 678 C C . GLY A 1 84 ? -10.334 13.820 20.046 1.00 16.15 84 GLY A C 1
ATOM 679 O O . GLY A 1 84 ? -10.587 14.820 19.379 1.00 17.99 84 GLY A O 1
ATOM 680 N N . GLU A 1 85 ? -9.127 13.271 20.118 1.00 13.62 85 GLU A N 1
ATOM 681 C CA . GLU A 1 85 ? -7.961 13.864 19.485 1.00 24.17 85 GLU A CA 1
ATOM 682 C C . GLU A 1 85 ? -8.226 14.266 18.031 1.00 24.95 85 GLU A C 1
ATOM 683 O O . GLU A 1 85 ? -7.846 15.359 17.605 1.00 23.77 85 GLU A O 1
ATOM 689 N N . TYR A 1 86 ? -8.900 13.389 17.288 1.00 18.89 86 TYR A N 1
ATOM 690 C CA . TYR A 1 86 ? -9.122 13.579 15.852 1.00 15.20 86 TYR A CA 1
ATOM 691 C C . TYR A 1 86 ? -10.003 14.776 15.531 1.00 15.74 86 TYR A C 1
ATOM 692 O O . TYR A 1 86 ? -9.791 15.437 14.531 1.00 16.23 86 TYR A O 1
ATOM 701 N N . ALA A 1 87 ? -10.999 15.041 16.374 1.00 14.66 87 ALA A N 1
ATOM 702 C CA . ALA A 1 87 ? -11.826 16.234 16.217 1.00 15.65 87 ALA A CA 1
ATOM 703 C C . ALA A 1 87 ? -10.987 17.516 16.329 1.00 16.84 87 ALA A C 1
ATOM 704 O O . ALA A 1 87 ? -11.182 18.434 15.554 1.00 13.32 87 ALA A O 1
ATOM 706 N N . LYS A 1 88 ? -10.070 17.570 17.297 1.00 20.67 88 LYS A N 1
ATOM 707 C CA . LYS A 1 88 ? -9.166 18.712 17.453 1.00 23.30 88 LYS A CA 1
ATOM 708 C C . LYS A 1 88 ? -8.329 18.917 16.197 1.00 20.10 88 LYS A C 1
ATOM 709 O O . LYS A 1 88 ? -8.297 20.011 15.636 1.00 21.50 88 LYS A O 1
ATOM 715 N N . LYS A 1 89 ? -7.643 17.862 15.768 1.00 16.22 89 LYS A N 1
ATOM 716 C CA . LYS A 1 89 ? -6.883 17.898 14.519 1.00 21.92 89 LYS A CA 1
ATOM 717 C C . LYS A 1 89 ? -7.756 18.335 13.347 1.00 17.81 89 LYS A C 1
ATOM 718 O O . LYS A 1 89 ? -7.327 19.094 12.486 1.00 19.89 89 LYS A O 1
ATOM 724 N N . ALA A 1 90 ? -8.981 17.835 13.308 1.00 17.31 90 ALA A N 1
ATOM 725 C CA . ALA A 1 90 ? -9.897 18.163 12.223 1.00 17.15 90 ALA A CA 1
ATOM 726 C C . ALA A 1 90 ? -10.048 19.675 12.086 1.00 18.65 90 ALA A C 1
ATOM 727 O O . ALA A 1 90 ? -9.882 20.239 11.000 1.00 18.18 90 ALA A O 1
ATOM 729 N N . GLU A 1 91 ? -10.387 20.322 13.192 1.00 10.99 91 GLU A N 1
ATOM 730 C CA . GLU A 1 91 ? -10.689 21.745 13.163 1.00 17.71 91 GLU A CA 1
ATOM 731 C C . GLU A 1 91 ? -9.406 22.559 13.007 1.00 20.23 91 GLU A C 1
ATOM 732 O O . GLU A 1 91 ? -9.404 23.622 12.384 1.00 23.23 91 GLU A O 1
ATOM 738 N N . GLU A 1 92 ? -8.310 22.033 13.553 1.00 21.80 92 GLU A N 1
ATOM 739 C CA . GLU A 1 92 ? -6.997 22.659 13.394 1.00 22.86 92 GLU A CA 1
ATOM 740 C C . GLU A 1 92 ? -6.626 22.723 11.930 1.00 22.66 92 GLU A C 1
ATOM 741 O O . GLU A 1 92 ? -5.962 23.663 11.491 1.00 25.13 92 GLU A O 1
ATOM 747 N N . ALA A 1 93 ? -7.053 21.711 11.180 1.00 15.30 93 ALA A N 1
ATOM 748 C CA . ALA A 1 93 ? -6.710 21.590 9.762 1.00 17.97 93 ALA A CA 1
ATOM 749 C C . ALA A 1 93 ? -7.668 22.358 8.876 1.00 13.78 93 ALA A C 1
ATOM 750 O O . ALA A 1 93 ? -7.499 22.403 7.651 1.00 15.23 93 ALA A O 1
ATOM 752 N N . GLY A 1 94 ? -8.689 22.951 9.482 1.00 16.44 94 GLY A N 1
ATOM 753 C CA . GLY A 1 94 ? -9.564 23.844 8.739 1.00 10.82 94 GLY A CA 1
ATOM 754 C C . GLY A 1 94 ? -10.865 23.235 8.273 1.00 17.40 94 GLY A C 1
ATOM 755 O O . GLY A 1 94 ? -11.492 23.746 7.348 1.00 13.52 94 GLY A O 1
ATOM 756 N N . ALA A 1 95 ? -11.282 22.142 8.906 1.00 12.59 95 ALA A N 1
ATOM 757 C CA . ALA A 1 95 ? -12.580 21.557 8.581 1.00 14.12 95 ALA A CA 1
ATOM 758 C C . ALA A 1 95 ? -13.692 22.533 8.991 1.00 13.87 95 ALA A C 1
ATOM 759 O O . ALA A 1 95 ? -13.600 23.166 10.042 1.00 14.23 95 ALA A O 1
ATOM 761 N N . ASP A 1 96 ? -14.731 22.643 8.166 1.00 10.36 96 ASP A N 1
ATOM 762 C CA . ASP A 1 96 ? -15.821 23.590 8.402 1.00 9.13 96 ASP A CA 1
ATOM 763 C C . ASP A 1 96 ? -16.792 23.131 9.489 1.00 11.71 96 ASP A C 1
ATOM 764 O O . ASP A 1 96 ? -17.230 23.923 10.330 1.00 14.84 96 ASP A O 1
ATOM 769 N N . TYR A 1 97 ? -17.128 21.848 9.455 1.00 16.13 97 TYR A N 1
ATOM 770 C CA . TYR A 1 97 ? -18.036 21.253 10.424 1.00 9.71 97 TYR A CA 1
ATOM 771 C C . TYR A 1 97 ? -17.403 19.984 10.997 1.00 8.39 97 TYR A C 1
ATOM 772 O O . TYR A 1 97 ? -17.141 19.029 10.278 1.00 6.10 97 TYR A O 1
ATOM 781 N N . VAL A 1 98 ? -17.138 20.000 12.300 1.00 12.36 98 VAL A N 1
ATOM 782 C CA . VAL A 1 98 ? -16.476 18.895 12.978 1.00 10.92 98 VAL A CA 1
ATOM 783 C C . VAL A 1 98 ? -17.420 18.443 14.087 1.00 12.25 98 VAL A C 1
ATOM 784 O O . VAL A 1 98 ? -17.957 19.279 14.810 1.00 10.26 98 VAL A O 1
ATOM 788 N N . GLY A 1 99 ? -17.658 17.141 14.203 1.00 4.96 99 GLY A N 1
ATOM 789 C CA . GLY A 1 99 ? -18.657 16.679 15.143 1.00 11.41 99 GLY A CA 1
ATOM 790 C C . GLY A 1 99 ? -18.842 15.174 15.212 1.00 11.02 99 GLY A C 1
ATOM 791 O O . GLY A 1 99 ? -18.269 14.411 14.409 1.00 9.19 99 GLY A O 1
ATOM 792 N N . GLY A 1 100 ? -19.641 14.752 16.190 1.00 6.66 100 GLY A N 1
ATOM 793 C CA . GLY A 1 100 ? -19.930 13.347 16.412 1.00 9.74 100 GLY A CA 1
ATOM 794 C C . GLY A 1 100 ? -21.406 13.034 16.275 1.00 18.01 100 GLY A C 1
ATOM 795 O O . GLY A 1 100 ? -22.025 13.371 15.255 1.00 9.66 100 GLY A O 1
ATOM 796 N N . ASP A 1 101 ? -21.967 12.404 17.311 1.00 7.33 101 ASP A N 1
ATOM 797 C CA . ASP A 1 101 ? -23.350 11.937 17.310 1.00 16.78 101 ASP A CA 1
ATOM 798 C C . ASP A 1 101 ? -24.335 13.064 17.037 1.00 21.15 101 ASP A C 1
ATOM 799 O O . ASP A 1 101 ? -25.319 12.879 16.314 1.00 16.25 101 ASP A O 1
ATOM 804 N N . GLU A 1 102 ? -24.063 14.235 17.606 1.00 10.13 102 GLU A N 1
ATOM 805 C CA . GLU A 1 102 ? -24.929 15.385 17.394 1.00 12.25 102 GLU A CA 1
ATOM 806 C C . GLU A 1 102 ? -24.921 15.820 15.934 1.00 10.21 102 GLU A C 1
ATOM 807 O O . GLU A 1 102 ? -25.974 16.039 15.341 1.00 14.27 102 GLU A O 1
ATOM 813 N N . LEU A 1 103 ? -23.733 15.948 15.356 1.00 10.06 103 LEU A N 1
ATOM 814 C CA . LEU A 1 103 ? -23.610 16.371 13.962 1.00 12.33 103 LEU A CA 1
ATOM 815 C C . LEU A 1 103 ? -24.365 15.403 13.052 1.00 9.65 103 LEU A C 1
ATOM 816 O O . LEU A 1 103 ? -25.185 15.822 12.223 1.00 10.50 103 LEU A O 1
ATOM 821 N N . ILE A 1 104 ? -24.088 14.114 13.231 1.00 8.15 104 ILE A N 1
ATOM 822 C CA . ILE A 1 104 ? -24.757 13.041 12.499 1.00 9.35 104 ILE A CA 1
ATOM 823 C C . ILE A 1 104 ? -26.282 13.099 12.602 1.00 13.49 104 ILE A C 1
ATOM 824 O O . ILE A 1 104 ? -26.988 12.859 11.622 1.00 14.16 104 ILE A O 1
ATOM 829 N N . ASN A 1 105 ? -26.788 13.371 13.801 1.00 12.44 105 ASN A N 1
ATOM 830 C CA . ASN A 1 105 ? -28.236 13.452 14.023 1.00 15.30 105 ASN A CA 1
ATOM 831 C C . ASN A 1 105 ? -28.841 14.712 13.399 1.00 14.21 105 ASN A C 1
ATOM 832 O O . ASN A 1 105 ? -29.963 14.694 12.900 1.00 9.43 105 ASN A O 1
ATOM 837 N N . LYS A 1 106 ? -28.093 15.811 13.436 1.00 11.87 106 LYS A N 1
ATOM 838 C CA . LYS A 1 106 ? -28.501 17.031 12.739 1.00 10.60 106 LYS A CA 1
ATOM 839 C C . LYS A 1 106 ? -28.670 16.803 11.235 1.00 9.85 106 LYS A C 1
ATOM 840 O O . LYS A 1 106 ? -29.635 17.266 10.633 1.00 10.75 106 LYS A O 1
ATOM 846 N N . ILE A 1 107 ? -27.712 16.106 10.631 1.00 10.57 107 ILE A N 1
ATOM 847 C CA . ILE A 1 107 ? -27.751 15.816 9.197 1.00 9.63 107 ILE A CA 1
ATOM 848 C C . ILE A 1 107 ? -28.952 14.939 8.834 1.00 15.13 107 ILE A C 1
ATOM 849 O O . ILE A 1 107 ? -29.737 15.264 7.924 1.00 7.33 107 ILE A O 1
ATOM 854 N N . LEU A 1 108 ? -29.103 13.835 9.559 1.00 8.32 108 LEU A N 1
ATOM 855 C CA . LEU A 1 108 ? -30.235 12.947 9.347 1.00 8.58 108 LEU A CA 1
ATOM 856 C C . LEU A 1 108 ? -31.599 13.567 9.653 1.00 7.46 108 LEU A C 1
ATOM 857 O O . LEU A 1 108 ? -32.502 13.524 8.818 1.00 12.12 108 LEU A O 1
ATOM 862 N N . LYS A 1 109 ? -31.763 14.135 10.842 1.00 5.80 109 LYS A N 1
ATOM 863 C CA . LYS A 1 109 ? -33.087 14.600 11.257 1.00 11.05 109 LYS A CA 1
ATOM 864 C C . LYS A 1 109 ? -33.539 15.958 10.693 1.00 17.54 109 LYS A C 1
ATOM 865 O O . LYS A 1 109 ? -34.740 16.246 10.627 1.00 11.63 109 LYS A O 1
ATOM 871 N N . GLU A 1 110 ? -32.586 16.788 10.296 1.00 9.10 110 GLU A N 1
ATOM 872 C CA . GLU A 1 110 ? -32.922 18.082 9.736 1.00 16.64 110 GLU A CA 1
ATOM 873 C C . GLU A 1 110 ? -32.752 18.025 8.230 1.00 14.47 110 GLU A C 1
ATOM 874 O O . GLU A 1 110 ? -33.046 18.990 7.511 1.00 20.89 110 GLU A O 1
ATOM 880 N N . GLU A 1 111 ? -32.288 16.879 7.753 1.00 10.43 111 GLU A N 1
ATOM 881 C CA . GLU A 1 111 ? -32.085 16.689 6.331 1.00 13.35 111 GLU A CA 1
ATOM 882 C C . GLU A 1 111 ? -31.145 17.791 5.854 1.00 19.01 111 GLU A C 1
ATOM 883 O O . GLU A 1 111 ? -31.351 18.396 4.805 1.00 13.15 111 GLU A O 1
ATOM 889 N N . TRP A 1 112 ? -30.106 18.041 6.638 1.00 13.70 112 TRP A N 1
ATOM 890 C CA . TRP A 1 112 ? -29.173 19.120 6.351 1.00 16.23 112 TRP A CA 1
ATOM 891 C C . TRP A 1 112 ? -27.933 18.593 5.636 1.00 10.80 112 TRP A C 1
ATOM 892 O O . TRP A 1 112 ? -27.087 17.957 6.252 1.00 11.59 112 TRP A O 1
ATOM 903 N N . THR A 1 113 ? -27.829 18.869 4.339 1.00 16.08 113 THR A N 1
ATOM 904 C CA . THR A 1 113 ? -26.675 18.430 3.558 1.00 17.71 113 THR A CA 1
ATOM 905 C C . THR A 1 113 ? -25.878 19.567 2.908 1.00 14.24 113 THR A C 1
ATOM 906 O O . THR A 1 113 ? -25.397 19.411 1.783 1.00 19.49 113 THR A O 1
ATOM 910 N N . ASP A 1 114 ? -25.719 20.686 3.619 1.00 12.65 114 ASP A N 1
ATOM 911 C CA . ASP A 1 114 ? -25.045 21.884 3.088 1.00 23.22 114 ASP A CA 1
ATOM 912 C C . ASP A 1 114 ? -23.520 21.847 3.199 1.00 15.51 114 ASP A C 1
ATOM 913 O O . ASP A 1 114 ? -22.929 22.607 3.966 1.00 26.80 114 ASP A O 1
ATOM 918 N N . PHE A 1 115 ? -22.894 20.958 2.441 1.00 13.31 115 PHE A N 1
ATOM 919 C CA . PHE A 1 115 ? -21.442 20.802 2.460 1.00 13.26 115 PHE A CA 1
ATOM 920 C C . PHE A 1 115 ? -21.020 20.032 1.224 1.00 10.13 115 PHE A C 1
ATOM 921 O O . PHE A 1 115 ? -21.856 19.414 0.565 1.00 21.20 115 PHE A O 1
ATOM 929 N N . ASP A 1 116 ? -19.728 20.064 0.916 1.00 12.56 116 ASP A N 1
ATOM 930 C CA . ASP A 1 116 ? -19.222 19.515 -0.330 1.00 11.20 116 ASP A CA 1
ATOM 931 C C . ASP A 1 116 ? -18.625 18.129 -0.190 1.00 13.04 116 ASP A C 1
ATOM 932 O O . ASP A 1 116 ? -18.665 17.337 -1.136 1.00 16.14 116 ASP A O 1
ATOM 937 N N . VAL A 1 117 ? -18.043 17.842 0.971 1.00 10.69 117 VAL A N 1
ATOM 938 C CA A VAL A 1 117 ? -17.424 16.543 1.203 0.46 8.00 117 VAL A CA 1
ATOM 939 C CA B VAL A 1 117 ? -17.401 16.553 1.198 0.54 7.83 117 VAL A CA 1
ATOM 940 C C . VAL A 1 117 ? -17.477 16.142 2.672 1.00 10.89 117 VAL A C 1
ATOM 941 O O . VAL A 1 117 ? -17.408 16.992 3.577 1.00 9.10 117 VAL A O 1
ATOM 948 N N . ALA A 1 118 ? -17.624 14.843 2.904 1.00 7.30 118 ALA A N 1
ATOM 949 C CA . ALA A 1 118 ? -17.624 14.303 4.260 1.00 10.63 118 ALA A CA 1
ATOM 950 C C . ALA A 1 118 ? -16.468 13.320 4.419 1.00 7.65 118 ALA A C 1
ATOM 951 O O . ALA A 1 118 ? -16.203 12.491 3.528 1.00 13.30 118 ALA A O 1
ATOM 953 N N . ILE A 1 119 ? -15.775 13.454 5.545 1.00 6.93 119 ILE A N 1
ATOM 954 C CA . ILE A 1 119 ? -14.678 12.586 5.946 1.00 7.41 119 ILE A CA 1
ATOM 955 C C . ILE A 1 119 ? -15.021 11.988 7.322 1.00 7.17 119 ILE A C 1
ATOM 956 O O . ILE A 1 119 ? -15.609 12.665 8.161 1.00 8.86 119 ILE A O 1
ATOM 961 N N . ALA A 1 120 ? -14.674 10.725 7.549 1.00 5.09 120 ALA A N 1
ATOM 962 C CA . ALA A 1 120 ? -14.915 10.092 8.849 1.00 8.13 120 ALA A CA 1
ATOM 963 C C . ALA A 1 120 ? -13.708 9.295 9.374 1.00 11.81 120 ALA A C 1
ATOM 964 O O . ALA A 1 120 ? -12.990 8.655 8.606 1.00 13.24 120 ALA A O 1
ATOM 966 N N . THR A 1 121 ? -13.485 9.315 10.685 1.00 10.92 121 THR A N 1
ATOM 967 C CA . THR A 1 121 ? -12.530 8.366 11.253 1.00 12.67 121 THR A CA 1
ATOM 968 C C . THR A 1 121 ? -13.128 6.953 11.106 1.00 9.87 121 THR A C 1
ATOM 969 O O . THR A 1 121 ? -14.336 6.804 10.894 1.00 9.90 121 THR A O 1
ATOM 973 N N . PRO A 1 122 ? -12.279 5.918 11.164 1.00 10.64 122 PRO A N 1
ATOM 974 C CA . PRO A 1 122 ? -12.786 4.547 11.094 1.00 12.19 122 PRO A CA 1
ATOM 975 C C . PRO A 1 122 ? -13.736 4.238 12.250 1.00 10.53 122 PRO A C 1
ATOM 976 O O . PRO A 1 122 ? -14.723 3.525 12.059 1.00 11.33 122 PRO A O 1
ATOM 980 N N . GLU A 1 123 ? -13.437 4.787 13.424 1.00 15.20 123 GLU A N 1
ATOM 981 C CA A GLU A 1 123 ? -14.248 4.556 14.612 0.48 12.33 123 GLU A CA 1
ATOM 982 C CA B GLU A 1 123 ? -14.241 4.590 14.626 0.52 12.33 123 GLU A CA 1
ATOM 983 C C . GLU A 1 123 ? -15.656 5.160 14.500 1.00 17.94 123 GLU A C 1
ATOM 984 O O . GLU A 1 123 ? -16.583 4.703 15.170 1.00 18.36 123 GLU A O 1
ATOM 995 N N . MET A 1 124 ? -15.814 6.181 13.655 1.00 16.06 124 MET A N 1
ATOM 996 C CA . MET A 1 124 ? -17.101 6.855 13.487 1.00 9.49 124 MET A CA 1
ATOM 997 C C . MET A 1 124 ? -17.991 6.235 12.416 1.00 8.71 124 MET A C 1
ATOM 998 O O . MET A 1 124 ? -19.196 6.434 12.444 1.00 11.69 124 MET A O 1
ATOM 1003 N N . MET A 1 125 ? -17.411 5.496 11.475 1.00 8.41 125 MET A N 1
ATOM 1004 C CA . MET A 1 125 ? -18.193 4.915 10.377 1.00 16.15 125 MET A CA 1
ATOM 1005 C C . MET A 1 125 ? -19.443 4.134 10.818 1.00 14.90 125 MET A C 1
ATOM 1006 O O . MET A 1 125 ? -20.510 4.279 10.216 1.00 9.07 125 MET A O 1
ATOM 1011 N N . PRO A 1 126 ? -19.311 3.304 11.871 1.00 14.10 126 PRO A N 1
ATOM 1012 C CA . PRO A 1 126 ? -20.468 2.559 12.366 1.00 16.67 126 PRO A CA 1
ATOM 1013 C C . PRO A 1 126 ? -21.631 3.497 12.695 1.00 10.93 126 PRO A C 1
ATOM 1014 O O . PRO A 1 126 ? -22.781 3.171 12.421 1.00 8.21 126 PRO A O 1
ATOM 1018 N N . LYS A 1 127 ? -21.319 4.654 13.265 1.00 10.03 127 LYS A N 1
ATOM 1019 C CA . LYS A 1 127 ? -22.328 5.655 13.609 1.00 11.91 127 LYS A CA 1
ATOM 1020 C C . LYS A 1 127 ? -22.809 6.413 12.368 1.00 11.83 127 LYS A C 1
ATOM 1021 O O . LYS A 1 127 ? -23.956 6.843 12.298 1.00 11.36 127 LYS A O 1
ATOM 1027 N N . VAL A 1 128 ? -21.917 6.557 11.391 1.00 13.16 128 VAL A N 1
ATOM 1028 C CA . VAL A 1 128 ? -22.205 7.295 10.161 1.00 10.18 128 VAL A CA 1
ATOM 1029 C C . VAL A 1 128 ? -23.153 6.510 9.233 1.00 8.76 128 VAL A C 1
ATOM 1030 O O . VAL A 1 128 ? -23.951 7.107 8.501 1.00 9.38 128 VAL A O 1
ATOM 1034 N N . ALA A 1 129 ? -23.074 5.182 9.282 1.00 8.72 129 ALA A N 1
ATOM 1035 C CA . ALA A 1 129 ? -23.868 4.296 8.400 1.00 18.01 129 ALA A CA 1
ATOM 1036 C C . ALA A 1 129 ? -25.337 4.696 8.203 1.00 7.67 129 ALA A C 1
ATOM 1037 O O . ALA A 1 129 ? -25.851 4.567 7.105 1.00 7.26 129 ALA A O 1
ATOM 1039 N N . LYS A 1 130 ? -26.001 5.175 9.256 1.00 6.89 130 LYS A N 1
ATOM 1040 C CA . LYS A 1 130 ? -27.400 5.620 9.148 1.00 7.30 130 LYS A CA 1
ATOM 1041 C C . LYS A 1 130 ? -27.606 6.869 8.289 1.00 6.16 130 LYS A C 1
ATOM 1042 O O . LYS A 1 130 ? -28.737 7.219 7.955 1.00 5.61 130 LYS A O 1
ATOM 1048 N N . LEU A 1 131 ? -26.507 7.533 7.943 1.00 5.80 131 LEU A N 1
ATOM 1049 C CA . LEU A 1 131 ? -26.508 8.597 6.950 1.00 8.02 131 LEU A CA 1
ATOM 1050 C C . LEU A 1 131 ? -26.506 8.075 5.507 1.00 6.83 131 LEU A C 1
ATOM 1051 O O . LEU A 1 131 ? -26.640 8.844 4.561 1.00 10.65 131 LEU A O 1
ATOM 1056 N N . GLY A 1 132 ? -26.364 6.769 5.332 1.00 10.08 132 GLY A N 1
ATOM 1057 C CA . GLY A 1 132 ? -26.347 6.193 3.997 1.00 6.81 132 GLY A CA 1
ATOM 1058 C C . GLY A 1 132 ? -27.489 6.642 3.076 1.00 16.21 132 GLY A C 1
ATOM 1059 O O . GLY A 1 132 ? -27.290 6.783 1.866 1.00 11.70 132 GLY A O 1
ATOM 1060 N N . ARG A 1 133 ? -28.681 6.859 3.630 1.00 8.22 133 ARG A N 1
ATOM 1061 C CA . ARG A 1 133 ? -29.853 7.160 2.810 1.00 8.93 133 ARG A CA 1
ATOM 1062 C C . ARG A 1 133 ? -29.948 8.610 2.321 1.00 15.47 133 ARG A C 1
ATOM 1063 O O . ARG A 1 133 ? -30.491 8.851 1.247 1.00 16.90 133 ARG A O 1
ATOM 1071 N N . ILE A 1 134 ? -29.437 9.575 3.090 1.00 7.03 134 ILE A N 1
ATOM 1072 C CA . ILE A 1 134 ? -29.373 10.961 2.595 1.00 15.79 134 ILE A CA 1
ATOM 1073 C C . ILE A 1 134 ? -28.069 11.306 1.895 1.00 11.88 134 ILE A C 1
ATOM 1074 O O . ILE A 1 134 ? -28.063 12.103 0.980 1.00 11.73 134 ILE A O 1
ATOM 1079 N N . LEU A 1 135 ? -26.963 10.733 2.350 1.00 12.65 135 LEU A N 1
ATOM 1080 C CA . LEU A 1 135 ? -25.671 11.078 1.782 1.00 10.00 135 LEU A CA 1
ATOM 1081 C C . LEU A 1 135 ? -25.336 10.295 0.515 1.00 15.55 135 LEU A C 1
ATOM 1082 O O . LEU A 1 135 ? -24.806 10.866 -0.437 1.00 11.26 135 LEU A O 1
ATOM 1087 N N . GLY A 1 136 ? -25.627 8.994 0.527 1.00 14.15 136 GLY A N 1
ATOM 1088 C CA . GLY A 1 136 ? -25.328 8.110 -0.587 1.00 15.69 136 GLY A CA 1
ATOM 1089 C C . GLY A 1 136 ? -25.634 8.729 -1.935 1.00 24.84 136 GLY A C 1
ATOM 1090 O O . GLY A 1 136 ? -24.746 8.877 -2.774 1.00 20.13 136 GLY A O 1
ATOM 1091 N N . PRO A 1 137 ? -26.904 9.108 -2.139 1.00 32.19 137 PRO A N 1
ATOM 1092 C CA . PRO A 1 137 ? -27.461 9.695 -3.362 1.00 30.04 137 PRO A CA 1
ATOM 1093 C C . PRO A 1 137 ? -26.806 11.004 -3.789 1.00 37.15 137 PRO A C 1
ATOM 1094 O O . PRO A 1 137 ? -26.781 11.321 -4.990 1.00 31.94 137 PRO A O 1
ATOM 1098 N N . ARG A 1 138 ? -26.304 11.766 -2.822 1.00 20.06 138 ARG A N 1
ATOM 1099 C CA . ARG A 1 138 ? -25.722 13.069 -3.114 1.00 19.83 138 ARG A CA 1
ATOM 1100 C C . ARG A 1 138 ? -24.199 12.988 -3.285 1.00 19.16 138 ARG A C 1
ATOM 1101 O O . ARG A 1 138 ? -23.525 14.010 -3.424 1.00 25.08 138 ARG A O 1
ATOM 1109 N N . GLY A 1 139 ? -23.666 11.767 -3.270 1.00 25.65 139 GLY A N 1
ATOM 1110 C CA . GLY A 1 139 ? -22.232 11.535 -3.367 1.00 24.65 139 GLY A CA 1
ATOM 1111 C C . GLY A 1 139 ? -21.433 11.967 -2.146 1.00 33.06 139 GLY A C 1
ATOM 1112 O O . GLY A 1 139 ? -20.230 12.257 -2.245 1.00 20.39 139 GLY A O 1
ATOM 1113 N N . LEU A 1 140 ? -22.091 11.999 -0.988 1.00 17.63 140 LEU A N 1
ATOM 1114 C CA . LEU A 1 140 ? -21.462 12.551 0.207 1.00 19.06 140 LEU A CA 1
ATOM 1115 C C . LEU A 1 140 ? -21.012 11.514 1.251 1.00 12.75 140 LEU A C 1
ATOM 1116 O O . LEU A 1 140 ? -20.337 11.872 2.205 1.00 14.66 140 LEU A O 1
ATOM 1121 N N . MET A 1 141 ? -21.378 10.245 1.078 1.00 20.21 141 MET A N 1
ATOM 1122 C CA . MET A 1 141 ? -20.979 9.235 2.055 1.00 15.44 141 MET A CA 1
ATOM 1123 C C . MET A 1 141 ? -19.470 9.090 2.067 1.00 12.19 141 MET A C 1
ATOM 1124 O O . MET A 1 141 ? -18.845 8.888 1.026 1.00 19.58 141 MET A O 1
ATOM 1129 N N . PRO A 1 142 ? -18.877 9.196 3.257 1.00 11.60 142 PRO A N 1
ATOM 1130 C C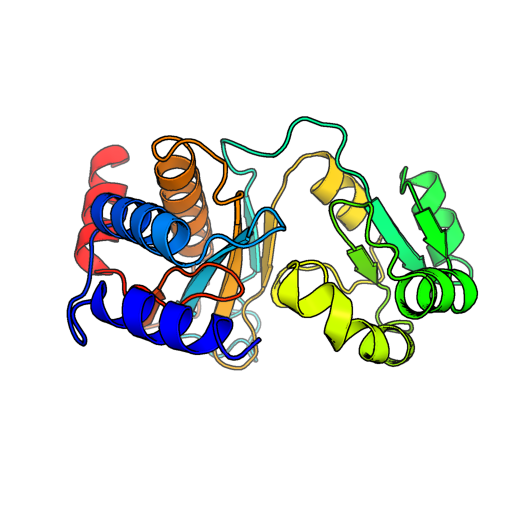A . PRO A 1 142 ? -17.455 8.913 3.463 1.00 8.95 142 PRO A CA 1
ATOM 1131 C C . PRO A 1 142 ? -17.179 7.475 3.050 1.00 11.74 142 PRO A C 1
ATOM 1132 O O . PRO A 1 142 ? -17.965 6.595 3.404 1.00 8.36 142 PRO A O 1
ATOM 1136 N N . SER A 1 143 ? -16.098 7.256 2.308 1.00 8.88 143 SER A N 1
ATOM 1137 C CA . SER A 1 143 ? -15.775 5.948 1.770 1.00 16.68 143 SER A CA 1
ATOM 1138 C C . SER A 1 143 ? -14.263 5.773 1.654 1.00 8.87 143 SER A C 1
ATOM 1139 O O . SER A 1 143 ? -13.545 6.722 1.384 1.00 10.99 143 SER A O 1
ATOM 1142 N N . PRO A 1 144 ? -13.773 4.546 1.871 1.00 17.80 144 PRO A N 1
ATOM 1143 C CA . PRO A 1 144 ? -12.345 4.294 1.658 1.00 11.49 144 PRO A CA 1
ATOM 1144 C C . PRO A 1 144 ? -11.947 4.495 0.199 1.00 7.94 144 PRO A C 1
ATOM 1145 O O . PRO A 1 144 ? -10.813 4.874 -0.059 1.00 11.27 144 PRO A O 1
ATOM 1149 N N . LYS A 1 145 ? -12.873 4.253 -0.731 1.00 15.54 145 LYS A N 1
ATOM 1150 C CA . LYS A 1 145 ? -12.595 4.387 -2.155 1.00 12.59 145 LYS A CA 1
ATOM 1151 C C . LYS A 1 145 ? -12.264 5.827 -2.551 1.00 14.50 145 LYS A C 1
ATOM 1152 O O . LYS A 1 145 ? -11.545 6.074 -3.521 1.00 14.81 145 LYS A O 1
ATOM 1158 N N . THR A 1 146 ? -12.790 6.781 -1.799 1.00 8.51 146 THR A N 1
ATOM 1159 C CA . THR A 1 146 ? -12.442 8.168 -2.034 1.00 11.11 146 THR A CA 1
ATOM 1160 C C . THR A 1 146 ? -11.401 8.611 -1.005 1.00 6.84 146 THR A C 1
ATOM 1161 O O . THR A 1 146 ? -10.932 9.748 -1.011 1.00 12.97 146 THR A O 1
ATOM 1165 N N . GLY A 1 147 ? -11.009 7.664 -0.157 1.00 16.18 147 GLY A N 1
ATOM 1166 C CA . GLY A 1 147 ? -10.021 7.902 0.882 1.00 10.05 147 GLY A CA 1
ATOM 1167 C C . GLY A 1 147 ? -10.543 8.850 1.939 1.00 11.24 147 GLY A C 1
ATOM 1168 O O . GLY A 1 147 ? -9.777 9.626 2.522 1.00 12.77 147 GLY A O 1
ATOM 1169 N N . THR A 1 148 ? -11.851 8.796 2.184 1.00 12.62 148 THR A N 1
ATOM 1170 C CA . THR A 1 148 ? -12.493 9.721 3.116 1.00 9.55 148 THR A CA 1
ATOM 1171 C C . THR A 1 148 ? -12.858 9.035 4.421 1.00 15.14 148 THR A C 1
ATOM 1172 O O . THR A 1 148 ? -13.603 9.585 5.239 1.00 8.67 148 THR A O 1
ATOM 1176 N N . VAL A 1 149 ? -12.323 7.833 4.613 1.00 13.57 149 VAL A N 1
ATOM 1177 C CA . VAL A 1 149 ? -12.380 7.160 5.901 1.00 7.16 149 VAL A CA 1
ATOM 1178 C C . VAL A 1 149 ? -10.927 6.963 6.314 1.00 15.86 149 VAL A C 1
ATOM 1179 O O . VAL A 1 149 ? -10.177 6.311 5.592 1.00 26.73 149 VAL A O 1
ATOM 1183 N N . THR A 1 150 ? -10.520 7.542 7.446 1.00 14.74 150 THR A N 1
ATOM 1184 C CA . THR A 1 150 ? -9.095 7.632 7.808 1.00 12.55 150 THR A CA 1
ATOM 1185 C C . THR A 1 150 ? -8.891 8.295 9.171 1.00 17.50 150 THR A C 1
ATOM 1186 O O . THR A 1 150 ? -9.739 9.065 9.628 1.00 10.73 150 THR A O 1
ATOM 1190 N N . THR A 1 151 ? -7.759 7.992 9.807 1.00 14.48 151 THR A N 1
ATOM 1191 C CA . THR A 1 151 ? -7.338 8.671 11.032 1.00 13.49 151 THR A CA 1
ATOM 1192 C C . THR A 1 151 ? -6.462 9.879 10.699 1.00 11.35 151 THR A C 1
ATOM 1193 O O . THR A 1 151 ? -6.300 10.796 11.510 1.00 14.18 151 THR A O 1
ATOM 1197 N N . ASN A 1 152 ? -5.904 9.870 9.493 1.00 17.20 152 ASN A N 1
ATOM 1198 C CA . ASN A 1 152 ? -5.144 11.002 8.968 1.00 20.62 152 ASN A CA 1
ATOM 1199 C C . ASN A 1 152 ? -6.064 12.072 8.432 1.00 17.64 152 ASN A C 1
ATOM 1200 O O . ASN A 1 152 ? -6.043 12.367 7.233 1.00 9.89 152 ASN A O 1
ATOM 1205 N N . VAL A 1 153 ? -6.866 12.651 9.323 1.00 7.95 153 VAL A N 1
ATOM 1206 C CA . VAL A 1 153 ? -7.885 13.622 8.933 1.00 13.05 153 VAL A CA 1
ATOM 1207 C C . VAL A 1 153 ? -7.293 14.896 8.350 1.00 12.02 153 VAL A C 1
ATOM 1208 O O . VAL A 1 153 ? -7.831 15.451 7.414 1.00 12.61 153 VAL A O 1
ATOM 1212 N N . GLU A 1 154 ? -6.194 15.363 8.926 1.00 13.77 154 GLU A N 1
ATOM 1213 C CA . GLU A 1 154 ? -5.559 16.591 8.479 1.00 14.38 154 GLU A CA 1
ATOM 1214 C C . GLU A 1 154 ? -5.202 16.533 6.989 1.00 16.06 154 GLU A C 1
ATOM 1215 O O . GLU A 1 154 ? -5.430 17.493 6.260 1.00 13.17 154 GLU A O 1
ATOM 1221 N N . GLN A 1 155 ? -4.659 15.412 6.521 1.00 15.77 155 GLN A N 1
ATOM 1222 C CA . GLN A 1 155 ? -4.257 15.340 5.121 1.00 15.31 155 GLN A CA 1
ATOM 1223 C C . GLN A 1 155 ? -5.458 15.163 4.207 1.00 15.81 155 GLN A C 1
ATOM 1224 O O . GLN A 1 155 ? -5.415 15.517 3.039 1.00 15.75 155 GLN A O 1
ATOM 1230 N N . ALA A 1 156 ? -6.534 14.612 4.752 1.00 11.73 156 ALA A N 1
ATOM 1231 C CA . ALA A 1 156 ? -7.740 14.370 3.972 1.00 13.07 156 ALA A CA 1
ATOM 1232 C C . ALA A 1 156 ? -8.527 15.677 3.792 1.00 8.79 156 ALA A C 1
ATOM 1233 O O . ALA A 1 156 ? -9.102 15.931 2.745 1.00 3.76 156 ALA A O 1
ATOM 1235 N N . ILE A 1 157 ? -8.551 16.483 4.844 1.00 10.52 157 ILE A N 1
ATOM 1236 C CA . ILE A 1 157 ? -9.191 17.784 4.801 1.00 12.44 157 ILE A CA 1
ATOM 1237 C C . ILE A 1 157 ? -8.457 18.690 3.818 1.00 11.37 157 ILE A C 1
ATOM 1238 O O . ILE A 1 157 ? -9.084 19.347 2.986 1.00 13.13 157 ILE A O 1
ATOM 1243 N N . LYS A 1 158 ? -7.130 18.734 3.924 1.00 12.98 158 LYS A N 1
ATOM 1244 C CA . LYS A 1 158 ? -6.338 19.599 3.053 1.00 8.55 158 LYS A CA 1
ATOM 1245 C C . LYS A 1 158 ? -6.487 19.166 1.608 1.00 11.05 158 LYS A C 1
ATOM 1246 O O . LYS A 1 158 ? -6.581 20.006 0.717 1.00 10.55 158 LYS A O 1
ATOM 1252 N N . ASP A 1 159 ? -6.519 17.856 1.369 1.00 11.93 159 ASP A N 1
ATOM 1253 C CA . ASP A 1 159 ? -6.683 17.352 0.007 1.00 7.39 159 ASP A CA 1
ATOM 1254 C C . ASP A 1 159 ? -8.037 17.750 -0.593 1.00 7.23 159 ASP A C 1
ATOM 1255 O O . ASP A 1 159 ? -8.120 18.143 -1.751 1.00 6.32 159 ASP A O 1
ATOM 1260 N N . ALA A 1 160 ? -9.086 17.655 0.213 1.00 6.99 160 ALA A N 1
ATOM 1261 C CA . ALA A 1 160 ? -10.427 18.055 -0.206 1.00 6.91 160 ALA A CA 1
ATOM 1262 C C . ALA A 1 160 ? -10.497 19.558 -0.514 1.00 9.17 160 ALA A C 1
ATOM 1263 O O . ALA A 1 160 ? -11.111 19.979 -1.502 1.00 9.44 160 ALA A O 1
ATOM 1265 N N . LYS A 1 161 ? -9.871 20.358 0.349 1.00 6.87 1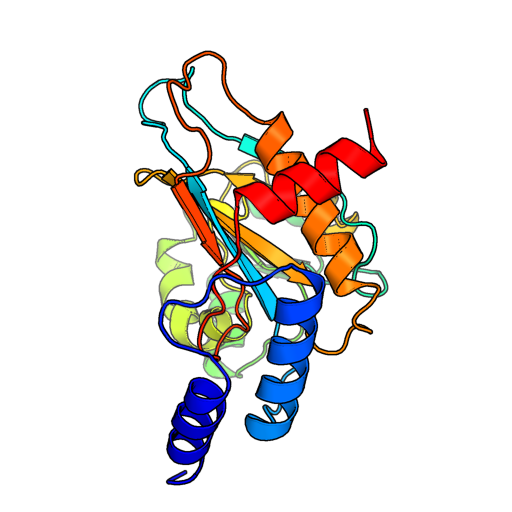61 LYS A N 1
ATOM 1266 C CA . LYS A 1 161 ? -9.817 21.807 0.182 1.00 8.08 161 LYS A CA 1
ATOM 1267 C C . LYS A 1 161 ? -9.083 22.210 -1.103 1.00 7.62 161 LYS A C 1
ATOM 1268 O O . LYS A 1 161 ? -9.332 23.276 -1.661 1.00 11.26 161 LYS A O 1
ATOM 1274 N N . ARG A 1 162 ? -8.192 21.354 -1.582 1.00 12.05 162 ARG A N 1
ATOM 1275 C CA . ARG A 1 162 ? -7.384 21.670 -2.764 1.00 7.98 162 ARG A CA 1
ATOM 1276 C C . ARG A 1 162 ? -7.886 20.992 -4.034 1.00 9.76 162 ARG A C 1
ATOM 1277 O O . ARG A 1 162 ? -7.258 21.093 -5.102 1.00 7.58 162 ARG A O 1
ATOM 1285 N N . GLY A 1 163 ? -9.018 20.304 -3.932 1.00 5.24 163 GLY A N 1
ATOM 1286 C CA . GLY A 1 163 ? -9.513 19.545 -5.063 1.00 5.89 163 GLY A CA 1
ATOM 1287 C C . GLY A 1 163 ? -8.686 18.334 -5.463 1.00 7.19 163 GLY A C 1
ATOM 1288 O O . GLY A 1 163 ? -8.822 17.837 -6.584 1.00 13.17 163 GLY A O 1
ATOM 1289 N N . ARG A 1 164 ? -7.818 17.856 -4.572 1.00 8.37 164 ARG A N 1
ATOM 1290 C CA . ARG A 1 164 ? -7.075 16.635 -4.852 1.00 7.15 164 ARG A CA 1
ATOM 1291 C C . ARG A 1 164 ? -7.998 15.449 -4.621 1.00 14.32 164 ARG A C 1
ATOM 1292 O O . ARG A 1 164 ? -8.423 15.190 -3.494 1.00 15.00 164 ARG A O 1
ATOM 1300 N N . VAL A 1 165 ? -8.338 14.754 -5.698 1.00 12.50 165 VAL A N 1
ATOM 1301 C CA . VAL A 1 165 ? -9.209 13.594 -5.603 1.00 13.12 165 VAL A CA 1
ATOM 1302 C C . VAL A 1 165 ? -8.387 12.328 -5.281 1.00 12.76 165 VAL A C 1
ATOM 1303 O O . VAL A 1 165 ? -7.438 11.987 -5.988 1.00 11.72 165 VAL A O 1
ATOM 1307 N N . GLU A 1 166 ? -8.750 11.661 -4.191 1.00 11.66 166 GLU A N 1
ATOM 1308 C CA . GLU A 1 166 ? -8.044 10.481 -3.720 1.00 10.11 166 GLU A CA 1
ATOM 1309 C C . GLU A 1 166 ? -8.832 9.254 -4.162 1.00 11.72 166 GLU A C 1
ATOM 1310 O O . GLU A 1 166 ? -10.062 9.257 -4.122 1.00 11.07 166 GLU A O 1
ATOM 1316 N N . PHE A 1 167 ? -8.129 8.217 -4.603 1.00 11.84 167 PHE A N 1
ATOM 1317 C CA . PHE A 1 167 ? -8.774 6.948 -4.936 1.00 12.72 167 PHE A CA 1
ATOM 1318 C C . PHE A 1 167 ? -8.004 5.762 -4.366 1.00 16.61 167 PHE A C 1
ATOM 1319 O O . PHE A 1 167 ? -6.780 5.821 -4.187 1.00 9.11 167 PHE A O 1
ATOM 1327 N N . LYS A 1 168 ? -8.746 4.706 -4.046 1.00 5.90 168 LYS A N 1
ATOM 1328 C CA . LYS A 1 168 ? -8.166 3.464 -3.555 1.00 14.57 168 LYS A CA 1
ATOM 1329 C C . LYS A 1 168 ? -9.047 2.295 -3.992 1.00 13.89 168 LYS A C 1
ATOM 1330 O O . LYS A 1 168 ? -10.230 2.246 -3.659 1.00 12.46 168 LYS A O 1
ATOM 1336 N N . VAL A 1 169 ? -8.468 1.364 -4.746 1.00 8.19 169 VAL A N 1
ATOM 1337 C CA . VAL A 1 169 ? -9.223 0.244 -5.306 1.00 6.97 169 VAL A CA 1
ATOM 1338 C C . VAL A 1 169 ? -9.792 -0.571 -4.157 1.00 8.75 169 VAL A C 1
ATOM 1339 O O . VAL A 1 169 ? -9.205 -0.606 -3.081 1.00 11.68 169 VAL A O 1
ATOM 1343 N N . ASP A 1 170 ? -10.938 -1.213 -4.361 1.00 12.06 170 ASP A N 1
ATOM 1344 C CA . ASP A 1 170 ? -11.446 -2.082 -3.310 1.00 11.09 170 ASP A CA 1
ATOM 1345 C C . ASP A 1 170 ? -10.951 -3.523 -3.501 1.00 11.24 170 ASP A C 1
ATOM 1346 O O . ASP A 1 170 ? -10.133 -3.805 -4.401 1.00 8.82 170 ASP A O 1
ATOM 1351 N N . LYS A 1 171 ? -11.433 -4.428 -2.658 1.00 8.24 171 LYS A N 1
ATOM 1352 C CA . LYS A 1 171 ? -10.942 -5.799 -2.690 1.00 14.79 171 LYS A CA 1
ATOM 1353 C C . LYS A 1 171 ? -11.281 -6.487 -3.996 1.00 11.01 171 LYS A C 1
ATOM 1354 O O . LYS A 1 171 ? -10.590 -7.417 -4.395 1.00 11.51 171 LYS A O 1
ATOM 1360 N N . ALA A 1 172 ? -12.329 -6.011 -4.669 1.00 8.82 172 ALA A N 1
ATOM 1361 C CA . ALA A 1 172 ? -12.750 -6.591 -5.943 1.00 9.44 172 ALA A CA 1
ATOM 1362 C C . ALA A 1 172 ? -12.109 -5.883 -7.149 1.00 13.67 172 ALA A C 1
ATOM 1363 O O . ALA A 1 172 ? -12.407 -6.212 -8.305 1.00 2.99 172 ALA A O 1
ATOM 1365 N N . GLY A 1 173 ? -11.234 -4.915 -6.875 1.00 6.22 173 GLY A N 1
ATOM 1366 C CA . GLY A 1 173 ? -10.486 -4.278 -7.944 1.00 4.55 173 GLY A CA 1
ATOM 1367 C C . GLY A 1 173 ? -11.185 -3.072 -8.564 1.00 5.92 173 GLY A C 1
ATOM 1368 O O . GLY A 1 173 ? -10.760 -2.595 -9.609 1.00 3.94 173 GLY A O 1
ATOM 1369 N N . ASN A 1 174 ? -12.229 -2.576 -7.902 1.00 6.03 174 ASN A N 1
ATOM 1370 C CA . ASN A 1 174 ? -13.029 -1.453 -8.395 1.00 6.51 174 ASN A CA 1
ATOM 1371 C C . ASN A 1 174 ? -12.561 -0.129 -7.835 1.00 11.42 174 ASN A C 1
ATOM 1372 O O . ASN A 1 174 ? -12.347 -0.006 -6.623 1.00 7.49 174 ASN A O 1
ATOM 1377 N N . VAL A 1 175 ? -12.394 0.849 -8.725 1.00 6.66 175 VAL A N 1
ATOM 1378 C CA . VAL A 1 175 ? -12.124 2.225 -8.337 1.00 6.41 175 VAL A CA 1
ATOM 1379 C C . VAL A 1 175 ? -13.379 3.056 -8.636 1.00 14.07 175 VAL A C 1
ATOM 1380 O O . VAL A 1 175 ? -14.015 2.869 -9.675 1.00 12.41 175 VAL A O 1
ATOM 1384 N N . HIS A 1 176 ? -13.743 3.951 -7.721 1.00 9.61 176 HIS A N 1
ATOM 1385 C CA . HIS A 1 176 ? -14.801 4.921 -7.984 1.00 10.36 176 HIS A CA 1
ATOM 1386 C C . HIS A 1 176 ? -14.260 6.331 -7.747 1.00 13.39 176 HIS A C 1
ATOM 1387 O O . HIS A 1 176 ? -13.710 6.625 -6.681 1.00 10.08 176 HIS A O 1
ATOM 1394 N N . MET A 1 177 ? -14.426 7.207 -8.725 1.00 8.12 177 MET A N 1
ATOM 1395 C CA . MET A 1 177 ? -14.022 8.597 -8.553 1.00 11.01 177 MET A CA 1
ATOM 1396 C C . MET A 1 177 ? -15.136 9.532 -8.966 1.00 6.04 177 MET A C 1
ATOM 1397 O O . MET A 1 177 ? -15.680 9.386 -10.046 1.00 3.98 177 MET A O 1
ATOM 1402 N N . PRO A 1 178 ? -15.500 10.480 -8.088 1.00 8.22 178 PRO A N 1
ATOM 1403 C CA . PRO A 1 178 ? -16.331 11.588 -8.553 1.00 6.56 178 PRO A CA 1
ATOM 1404 C C . PRO A 1 178 ? -15.466 12.528 -9.406 1.00 5.07 178 PRO A C 1
ATOM 1405 O O . PRO A 1 178 ? -14.323 12.805 -9.034 1.00 5.62 178 PRO A O 1
ATOM 1409 N N . VAL A 1 179 ? -15.985 12.984 -10.540 1.00 3.54 179 VAL A N 1
ATOM 1410 C CA . VAL A 1 179 ? -15.166 13.736 -11.494 1.00 6.94 179 VAL A CA 1
ATOM 1411 C C . VAL A 1 179 ? -15.856 15.029 -11.888 1.00 5.99 179 VAL A C 1
ATOM 1412 O O . VAL A 1 179 ? -15.603 15.566 -12.967 1.00 5.56 179 VAL A O 1
ATOM 1416 N N . GLY A 1 180 ? -16.743 15.506 -11.020 1.00 5.64 180 GLY A N 1
ATOM 1417 C CA . GLY A 1 180 ? -17.425 16.767 -11.246 1.00 3.50 180 GLY A CA 1
ATOM 1418 C C . GLY A 1 180 ? -18.927 16.670 -11.080 1.00 6.95 180 GLY A C 1
ATOM 1419 O O . GLY A 1 180 ? -19.460 15.607 -10.747 1.00 3.87 180 GLY A O 1
ATOM 1420 N N . LYS A 1 181 ? -19.611 17.786 -11.327 1.00 9.34 181 LYS A N 1
ATOM 1421 C CA . LYS A 1 181 ? -21.069 17.841 -11.264 1.00 4.74 181 LYS A CA 1
ATOM 1422 C C . LYS A 1 181 ? -21.628 17.882 -12.675 1.00 5.67 181 LYS A C 1
ATOM 1423 O O . LYS A 1 181 ? -20.968 18.360 -13.598 1.00 3.90 181 LYS A O 1
ATOM 1429 N N . ILE A 1 182 ? -22.838 17.367 -12.846 1.00 5.38 182 ILE A N 1
ATOM 1430 C CA . ILE A 1 182 ? -23.444 17.350 -14.163 1.00 8.33 182 ILE A CA 1
ATOM 1431 C C . ILE A 1 182 ? -23.654 18.786 -14.659 1.00 11.28 182 ILE A C 1
ATOM 1432 O O . ILE A 1 182 ? -23.715 19.033 -15.860 1.00 11.14 182 ILE A O 1
ATOM 1437 N N . SER A 1 183 ? -23.733 19.734 -13.730 1.00 10.11 183 SER A N 1
ATOM 1438 C CA . SER A 1 183 ? -23.979 21.122 -14.101 1.00 8.49 183 SER A CA 1
ATOM 1439 C C . SER A 1 183 ? -22.771 21.709 -14.820 1.00 8.60 183 SER A C 1
ATOM 1440 O O . SER A 1 183 ? -22.873 22.777 -15.410 1.00 9.85 183 SER A O 1
ATOM 1443 N N . PHE A 1 184 ? -21.625 21.020 -14.765 1.00 11.81 184 PHE A N 1
ATOM 1444 C CA . PHE A 1 184 ? -20.410 21.505 -15.432 1.00 4.51 184 PHE A CA 1
ATOM 1445 C C . PHE A 1 184 ? -20.599 21.441 -16.949 1.00 9.10 184 PHE A C 1
ATOM 1446 O O . PHE A 1 184 ? -21.209 20.501 -17.446 1.00 10.57 184 PHE A O 1
ATOM 1454 N N . GLU A 1 185 ? -20.064 22.416 -17.685 1.00 5.86 185 GLU A N 1
ATOM 1455 C CA . GLU A 1 185 ? -20.038 22.317 -19.138 1.00 18.78 185 GLU A CA 1
ATOM 1456 C C . GLU A 1 185 ? -19.272 21.063 -19.563 1.00 9.64 185 GLU A C 1
ATOM 1457 O O . GLU A 1 185 ? -18.315 20.665 -18.905 1.00 9.96 185 GLU A O 1
ATOM 1463 N N . LYS A 1 186 ? -19.714 20.439 -20.649 1.00 16.42 186 LYS A N 1
ATOM 1464 C CA . LYS A 1 186 ? -19.206 19.126 -21.052 1.00 16.99 186 LYS A CA 1
ATOM 1465 C C . LYS A 1 186 ? -17.703 19.081 -21.224 1.00 16.56 186 LYS A C 1
ATOM 1466 O O . LYS A 1 186 ? -17.066 18.102 -20.857 1.00 16.57 186 LYS A O 1
ATOM 1472 N N . GLU A 1 187 ? -17.154 20.149 -21.795 1.00 12.85 187 GLU A N 1
ATOM 1473 C CA A GLU A 1 187 ? -15.731 20.221 -22.085 0.37 17.12 187 GLU A CA 1
ATOM 1474 C CA B GLU A 1 187 ? -15.733 20.233 -22.083 0.63 17.14 187 GLU A CA 1
ATOM 1475 C C . GLU A 1 187 ? -14.955 20.038 -20.795 1.00 16.69 187 GLU A C 1
ATOM 1476 O O . GLU A 1 187 ? -13.894 19.428 -20.784 1.00 14.96 187 GLU A O 1
ATOM 1487 N N . LYS A 1 188 ? -15.506 20.558 -19.708 1.00 17.62 188 LYS A N 1
ATOM 1488 C CA . LYS A 1 188 ? -14.911 20.388 -18.398 1.00 11.23 188 LYS A CA 1
ATOM 1489 C C . LYS A 1 188 ? -14.950 18.939 -17.951 1.00 10.01 188 LYS A C 1
ATOM 1490 O O . LYS A 1 188 ? -13.965 18.440 -17.437 1.00 13.22 188 LYS A O 1
ATOM 1496 N N . LEU A 1 189 ? -16.083 18.272 -18.160 1.00 16.37 189 LEU A N 1
ATOM 1497 C CA . L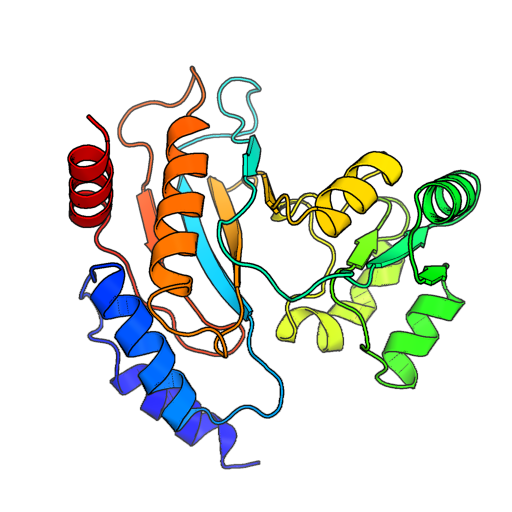EU A 1 189 ? -16.261 16.871 -17.752 1.00 10.42 189 LEU A CA 1
ATOM 1498 C C . LEU A 1 189 ? -15.366 15.930 -18.556 1.00 9.50 189 LEU A C 1
ATOM 1499 O O . LEU A 1 189 ? -14.769 14.990 -18.016 1.00 8.36 189 LEU A O 1
ATOM 1504 N N . ILE A 1 190 ? -15.248 16.190 -19.848 1.00 7.45 190 ILE A N 1
ATOM 1505 C CA . ILE A 1 190 ? -14.332 15.407 -20.645 1.00 9.44 190 ILE A CA 1
ATOM 1506 C C . ILE A 1 190 ? -12.913 15.542 -20.096 1.00 10.02 190 ILE A C 1
ATOM 1507 O O . ILE A 1 190 ? -12.211 14.540 -19.936 1.00 11.63 190 ILE A O 1
ATOM 1512 N N . ASP A 1 191 ? -12.498 16.776 -19.817 1.00 10.22 191 ASP A N 1
ATOM 1513 C CA . ASP A 1 191 ? -11.168 17.048 -19.282 1.00 12.03 191 ASP A CA 1
ATOM 1514 C C . ASP A 1 191 ? -10.951 16.300 -17.974 1.00 8.66 191 ASP A C 1
ATOM 1515 O O . ASP A 1 191 ? -9.909 15.687 -17.770 1.00 6.82 191 ASP A O 1
ATOM 1520 N N . ASN A 1 192 ? -11.919 16.404 -17.066 1.00 8.33 192 ASN A N 1
ATOM 1521 C CA . ASN A 1 192 ? -11.796 15.750 -15.761 1.00 9.28 192 ASN A CA 1
ATOM 1522 C C . ASN A 1 192 ? -11.692 14.235 -15.919 1.00 6.93 192 ASN A C 1
ATOM 1523 O O . ASN A 1 192 ? -10.995 13.578 -15.168 1.00 9.11 192 ASN A O 1
ATOM 1528 N N . LEU A 1 193 ? -12.398 13.693 -16.907 1.00 7.31 193 LEU A N 1
ATOM 1529 C CA . LEU A 1 193 ? -12.430 12.249 -17.159 1.00 7.62 193 LEU A CA 1
ATOM 1530 C C . LEU A 1 193 ? -11.107 11.672 -17.709 1.00 5.73 193 LEU A C 1
ATOM 1531 O O . LEU A 1 193 ? -10.616 10.647 -17.215 1.00 3.46 193 LEU A O 1
ATOM 1536 N N . TYR A 1 194 ? -10.524 12.331 -18.708 1.00 7.06 194 TYR A N 1
ATOM 1537 C CA . TYR A 1 194 ? -9.163 11.997 -19.141 1.00 7.83 194 TYR A CA 1
ATOM 1538 C C . TYR A 1 194 ? -8.208 12.127 -17.967 1.00 11.66 194 TYR A C 1
ATOM 1539 O O . TYR A 1 194 ? -7.392 11.240 -17.710 1.00 11.15 194 TYR A O 1
ATOM 1548 N N . ALA A 1 195 ? -8.304 13.236 -17.241 1.00 8.14 195 ALA A N 1
ATOM 1549 C CA . ALA A 1 195 ? -7.434 13.427 -16.088 1.00 5.77 195 ALA A CA 1
ATOM 1550 C C . ALA A 1 195 ? -7.513 12.260 -15.102 1.00 7.69 195 ALA A C 1
ATOM 1551 O O . ALA A 1 195 ? -6.491 11.715 -14.678 1.00 8.76 195 ALA A O 1
ATOM 1553 N N . ALA A 1 196 ? -8.732 11.899 -14.721 1.00 5.65 196 ALA A N 1
ATOM 1554 C CA . ALA A 1 196 ? -8.951 10.829 -13.751 1.00 6.91 196 ALA A CA 1
ATOM 1555 C C . ALA A 1 196 ? -8.499 9.472 -14.281 1.00 6.67 196 ALA A C 1
ATOM 1556 O O . ALA A 1 196 ? -7.886 8.682 -13.560 1.00 5.61 196 ALA A O 1
ATOM 1558 N N . ILE A 1 197 ? -8.843 9.190 -15.531 1.00 7.23 197 ILE A N 1
ATOM 1559 C CA . ILE A 1 197 ? -8.495 7.910 -16.129 1.00 7.02 197 ILE A CA 1
ATOM 1560 C C . ILE A 1 197 ? -6.986 7.779 -16.252 1.00 7.70 197 ILE A C 1
ATOM 1561 O O . ILE A 1 197 ? -6.430 6.734 -15.942 1.00 12.04 197 ILE A O 1
ATOM 1566 N N . ASP A 1 198 ? -6.334 8.841 -16.704 1.00 6.93 198 ASP A N 1
ATOM 1567 C CA . ASP A 1 198 ? -4.880 8.889 -16.778 1.00 12.35 198 ASP A CA 1
ATOM 1568 C C . ASP A 1 198 ? -4.211 8.643 -15.420 1.00 9.84 198 ASP A C 1
ATOM 1569 O O . ASP A 1 198 ? -3.236 7.895 -15.316 1.00 13.85 198 ASP A O 1
ATOM 1574 N N . ALA A 1 199 ? -4.717 9.294 -14.381 1.00 10.16 199 ALA A N 1
ATOM 1575 C CA . ALA A 1 199 ? -4.213 9.065 -13.025 1.00 8.04 199 ALA A CA 1
ATOM 1576 C C . ALA A 1 199 ? -4.258 7.587 -12.614 1.00 7.91 199 ALA A C 1
ATOM 1577 O O . ALA A 1 199 ? -3.304 7.064 -12.036 1.00 10.30 199 ALA A O 1
ATOM 1579 N N . VAL A 1 200 ? -5.374 6.919 -12.874 1.00 9.89 200 VAL A N 1
ATOM 1580 C CA . VAL A 1 200 ? -5.481 5.514 -12.512 1.00 7.09 200 VAL A CA 1
ATOM 1581 C C . VAL A 1 200 ? -4.554 4.678 -13.384 1.00 12.74 200 VAL A C 1
ATOM 1582 O O . VAL A 1 200 ? -3.926 3.727 -12.919 1.00 13.91 200 VAL A O 1
ATOM 1586 N N . VAL A 1 201 ? -4.463 5.035 -14.657 1.00 9.71 201 VAL A N 1
ATOM 1587 C CA . VAL A 1 201 ? -3.517 4.358 -15.525 1.00 10.39 201 VAL A CA 1
ATOM 1588 C C . VAL A 1 201 ? -2.104 4.431 -14.979 1.00 10.40 201 VAL A C 1
ATOM 1589 O O . VAL A 1 201 ? -1.411 3.418 -14.911 1.00 17.67 201 VAL A O 1
ATOM 1593 N N . ARG A 1 202 ? -1.682 5.618 -14.559 1.00 17.85 202 ARG A N 1
ATOM 1594 C CA . ARG A 1 202 ? -0.320 5.794 -14.065 1.00 11.12 202 ARG A CA 1
ATOM 1595 C C . ARG A 1 202 ? -0.067 5.179 -12.687 1.00 15.84 202 ARG A C 1
ATOM 1596 O O . ARG A 1 202 ? 1.085 4.964 -12.302 1.00 12.67 202 ARG A O 1
ATOM 1604 N N . ALA A 1 203 ? -1.142 4.893 -11.953 1.00 12.55 203 ALA A N 1
ATOM 1605 C CA . ALA A 1 203 ? -1.051 4.211 -10.654 1.00 12.81 203 ALA A CA 1
ATOM 1606 C C . ALA A 1 203 ? -0.829 2.715 -10.815 1.00 16.28 203 ALA A C 1
ATOM 1607 O O . ALA A 1 203 ? -0.876 1.980 -9.825 1.00 15.86 203 ALA A O 1
ATOM 1609 N N . LYS A 1 204 ? -0.607 2.252 -12.046 1.00 10.26 204 LYS A N 1
ATOM 1610 C CA . LYS A 1 204 ? -0.505 0.814 -12.274 1.00 10.08 204 LYS A CA 1
ATOM 1611 C C . LYS A 1 204 ? 0.625 0.266 -11.413 1.00 15.53 204 LYS A C 1
ATOM 1612 O O . LYS A 1 204 ? 1.746 0.760 -11.472 1.00 13.44 204 LYS A O 1
ATOM 1618 N N . PRO A 1 205 ? 0.317 -0.738 -10.578 1.00 11.38 205 PRO A N 1
ATOM 1619 C CA . PRO A 1 205 ? 1.303 -1.264 -9.635 1.00 12.93 205 PRO A CA 1
ATOM 1620 C C . PRO A 1 205 ? 2.193 -2.284 -10.307 1.00 11.90 205 PRO A C 1
ATOM 1621 O O . PRO A 1 205 ? 1.812 -2.832 -11.333 1.00 14.19 205 PRO A O 1
ATOM 1625 N N . PRO A 1 206 ? 3.376 -2.530 -9.733 1.00 20.90 206 PRO A N 1
ATOM 1626 C CA . PRO A 1 206 ? 4.360 -3.431 -10.343 1.00 16.61 206 PRO A CA 1
ATOM 1627 C C . PRO A 1 206 ? 3.833 -4.854 -10.464 1.00 15.68 206 PRO A C 1
ATOM 1628 O O . PRO A 1 206 ? 4.236 -5.571 -11.384 1.00 14.66 206 PRO A O 1
ATOM 1632 N N . GLY A 1 207 ? 2.932 -5.250 -9.566 1.00 15.95 207 GLY A N 1
ATOM 1633 C CA . GLY A 1 207 ? 2.430 -6.617 -9.561 1.00 19.38 207 GLY A CA 1
ATOM 1634 C C . GLY A 1 207 ? 1.247 -6.865 -10.474 1.00 20.92 207 GLY A C 1
ATOM 1635 O O . GLY A 1 207 ? 0.726 -7.984 -10.535 1.00 15.03 207 GLY A O 1
ATOM 1636 N N . ALA A 1 208 ? 0.820 -5.817 -11.180 1.00 18.29 208 ALA A N 1
ATOM 1637 C CA . ALA A 1 208 ? -0.334 -5.903 -12.076 1.00 19.62 208 ALA A CA 1
ATOM 1638 C C . ALA A 1 208 ? 0.008 -6.616 -13.388 1.00 28.35 208 ALA A C 1
ATOM 1639 O O . ALA A 1 208 ? 0.876 -6.175 -14.141 1.00 33.72 208 ALA A O 1
ATOM 1641 N N . LYS A 1 209 ? -0.696 -7.706 -13.667 1.00 21.93 209 LYS A N 1
ATOM 1642 C CA . LYS A 1 209 ? -0.377 -8.539 -14.816 1.00 34.38 209 LYS A CA 1
ATOM 1643 C C . LYS A 1 209 ? -1.483 -8.576 -15.858 1.00 36.39 209 LYS A C 1
ATOM 1644 O O . LYS A 1 209 ? -2.659 -8.377 -15.548 1.00 24.87 209 LYS A O 1
ATOM 1650 N N . GLY A 1 210 ? -1.089 -8.851 -17.097 1.00 30.93 210 GLY A N 1
ATOM 1651 C CA . GLY A 1 210 ? -2.033 -8.940 -18.193 1.00 37.96 210 GLY A CA 1
ATOM 1652 C C . GLY A 1 210 ? -2.689 -7.608 -18.479 1.00 38.03 210 GLY A C 1
ATOM 1653 O O . GLY A 1 210 ? -2.018 -6.564 -18.502 1.00 25.14 210 GLY A O 1
ATOM 1654 N N . GLN A 1 211 ? -4.006 -7.650 -18.675 1.00 23.45 211 GLN A N 1
ATOM 1655 C CA . GLN A 1 211 ? -4.775 -6.463 -19.055 1.00 29.53 211 GLN A CA 1
ATOM 1656 C C . GLN A 1 211 ? -5.233 -5.636 -17.858 1.00 21.63 211 GLN A C 1
ATOM 1657 O O . GLN A 1 211 ? -6.123 -6.044 -17.122 1.00 21.08 211 GLN A O 1
ATOM 1663 N N . TYR A 1 212 ? -4.636 -4.467 -17.686 1.00 11.63 212 TYR A N 1
ATOM 1664 C CA . TYR A 1 212 ? -4.867 -3.648 -16.498 1.00 13.16 212 TYR A CA 1
ATOM 1665 C C . TYR A 1 212 ? -6.329 -3.267 -16.245 1.00 13.16 212 TYR A C 1
ATOM 1666 O O . TYR A 1 212 ? -6.891 -3.607 -15.201 1.00 9.53 212 TYR A O 1
ATOM 1675 N N . ILE A 1 213 ? -6.945 -2.564 -17.192 1.00 8.02 213 ILE A N 1
ATOM 1676 C CA . ILE A 1 213 ? -8.337 -2.159 -17.031 1.00 9.33 213 ILE A CA 1
ATOM 1677 C C . ILE A 1 213 ? -9.268 -3.212 -17.628 1.00 12.43 213 ILE A C 1
ATOM 1678 O O . ILE A 1 213 ? -9.131 -3.568 -18.800 1.00 4.71 213 ILE A O 1
ATOM 1683 N N . LYS A 1 214 ? -10.211 -3.695 -16.824 1.00 9.42 214 LYS A N 1
ATOM 1684 C CA . LYS A 1 214 ? -11.137 -4.743 -17.249 1.00 14.14 214 LYS A CA 1
ATOM 1685 C C . LYS A 1 214 ? -12.504 -4.183 -17.607 1.00 18.82 214 LYS A C 1
ATOM 1686 O O . LYS A 1 214 ? -13.214 -4.740 -18.442 1.00 11.51 214 LYS A O 1
ATOM 1692 N N . ASN A 1 215 ? -12.866 -3.079 -16.961 1.00 12.67 215 ASN A N 1
ATOM 1693 C CA . ASN A 1 215 ? -14.127 -2.398 -17.233 1.00 11.25 215 ASN A CA 1
ATOM 1694 C C . ASN A 1 215 ? -14.009 -0.906 -16.909 1.00 12.62 215 ASN A C 1
ATOM 1695 O O . ASN A 1 215 ? -13.253 -0.511 -16.008 1.00 12.75 215 ASN A O 1
ATOM 1700 N N . MET A 1 216 ? -14.731 -0.077 -17.653 1.00 10.02 216 MET A N 1
ATOM 1701 C CA . MET A 1 216 ? -14.835 1.344 -17.343 1.00 12.14 216 MET A CA 1
ATOM 1702 C C . MET A 1 216 ? -16.225 1.813 -17.719 1.00 8.97 216 MET A C 1
ATOM 1703 O O . MET A 1 216 ? -16.758 1.399 -18.752 1.00 8.87 216 MET A O 1
ATOM 1708 N N . ALA A 1 217 ? -16.805 2.674 -16.887 1.00 2.72 217 ALA A N 1
ATOM 1709 C CA . ALA A 1 217 ? -18.134 3.212 -17.148 1.00 7.99 217 ALA A CA 1
ATOM 1710 C C . ALA A 1 217 ? -18.325 4.543 -16.412 1.00 8.69 217 ALA A C 1
ATOM 1711 O O . ALA A 1 217 ? -17.628 4.826 -15.436 1.00 6.89 217 ALA A O 1
ATOM 1713 N N . VAL A 1 218 ? -19.244 5.372 -16.889 1.00 4.95 218 VAL A N 1
ATOM 1714 C CA A VAL A 1 218 ? -19.550 6.622 -16.209 0.30 6.40 218 VAL A CA 1
ATOM 1715 C CA B VAL A 1 218 ? -19.555 6.618 -16.197 0.70 6.33 218 VAL A CA 1
ATOM 1716 C C . VAL A 1 218 ? -21.048 6.703 -15.940 1.00 9.05 218 VAL A C 1
ATOM 1717 O O . VAL A 1 218 ? -21.859 6.152 -16.688 1.00 7.00 218 VAL A O 1
ATOM 1724 N N . SER A 1 219 ? -21.391 7.402 -14.869 1.00 8.82 219 SER A N 1
ATOM 1725 C CA . SER A 1 219 ? -22.747 7.488 -14.375 1.00 15.12 219 SER A CA 1
ATOM 1726 C C . SER A 1 219 ? -22.976 8.832 -13.703 1.00 10.48 219 SER A C 1
ATOM 1727 O O . SER A 1 219 ? -22.012 9.518 -13.358 1.00 5.89 219 SER A O 1
ATOM 1730 N N . LEU A 1 220 ? -24.254 9.185 -13.542 1.00 6.32 220 LEU A N 1
ATOM 1731 C CA . LEU A 1 220 ? -24.696 10.159 -12.560 1.00 10.19 220 LEU A CA 1
ATOM 1732 C C . LEU A 1 220 ? -25.159 9.338 -11.357 1.00 14.56 220 LEU A C 1
ATOM 1733 O O . LEU A 1 220 ? -25.519 8.164 -11.503 1.00 8.42 220 LEU A O 1
ATOM 1738 N N . THR A 1 221 ? -25.167 9.934 -10.171 1.00 12.32 221 THR A N 1
ATOM 1739 C CA . THR A 1 221 ? -25.504 9.169 -8.974 1.00 15.89 221 THR A CA 1
ATOM 1740 C C . THR A 1 221 ? -26.785 8.351 -9.132 1.00 16.03 221 THR A C 1
ATOM 1741 O O . THR A 1 221 ? -26.831 7.192 -8.737 1.00 23.11 221 THR A O 1
ATOM 1745 N N . MET A 1 222 ? -27.826 8.948 -9.705 1.00 13.99 222 MET A N 1
ATOM 1746 C CA . MET A 1 222 ? -29.098 8.233 -9.863 1.00 16.67 222 MET A CA 1
ATOM 1747 C C . MET A 1 222 ? -29.503 8.016 -11.319 1.00 12.59 222 MET A C 1
ATOM 1748 O O . MET A 1 222 ? -30.680 8.123 -11.641 1.00 16.45 222 MET A O 1
ATOM 1753 N N . SER A 1 223 ? -28.545 7.733 -12.197 1.00 12.07 223 SER A N 1
ATOM 1754 C CA . SER A 1 223 ? -28.845 7.490 -13.603 1.00 6.73 223 SER A CA 1
ATOM 1755 C C . SER A 1 223 ? -28.251 6.154 -14.042 1.00 12.18 223 SER A C 1
ATOM 1756 O O . SER A 1 223 ? -27.400 5.606 -13.358 1.00 6.60 223 SER A O 1
ATOM 1759 N N . PRO A 1 224 ? -28.715 5.616 -15.187 1.00 8.91 224 PRO A N 1
ATOM 1760 C CA . PRO A 1 224 ? -28.068 4.435 -15.760 1.00 9.19 224 PRO A CA 1
ATOM 1761 C C . PRO A 1 224 ? -26.619 4.730 -16.128 1.00 13.50 224 PRO A C 1
ATOM 1762 O O . PRO A 1 224 ? -26.222 5.908 -16.175 1.00 10.99 224 PRO A O 1
ATOM 1766 N N . SER A 1 225 ? -25.848 3.676 -16.382 1.00 9.73 225 SER A N 1
ATOM 1767 C CA . SER A 1 225 ? -24.438 3.811 -16.695 1.00 14.03 225 SER A CA 1
ATOM 1768 C C . SER A 1 225 ? -24.201 3.817 -18.185 1.00 9.89 225 SER A C 1
ATOM 1769 O O . SER A 1 225 ? -25.042 3.388 -18.973 1.00 10.37 225 SER A O 1
ATOM 1772 N N . VAL A 1 226 ? -23.035 4.317 -18.552 1.00 10.21 226 VAL A N 1
ATOM 1773 C CA . VAL A 1 226 ? -22.613 4.375 -19.929 1.00 11.87 226 VAL A CA 1
ATOM 1774 C C . VAL A 1 226 ? -21.269 3.671 -19.940 1.00 11.99 226 VAL A C 1
ATOM 1775 O O . VAL A 1 226 ? -20.347 4.089 -19.246 1.00 9.16 226 VAL A O 1
ATOM 1779 N N . LYS A 1 227 ? -21.172 2.583 -20.703 1.00 10.23 227 LYS A N 1
ATOM 1780 C CA . LYS A 1 227 ? -19.917 1.853 -20.818 1.00 6.54 227 LYS A CA 1
ATOM 1781 C C . LYS A 1 227 ? -18.965 2.607 -21.705 1.00 6.68 227 LYS A C 1
ATOM 1782 O O . LYS A 1 227 ? -19.365 3.208 -22.697 1.00 14.46 227 LYS A O 1
ATOM 1788 N N . LEU A 1 228 ? -17.694 2.568 -21.353 1.00 5.70 228 LEU A N 1
ATOM 1789 C CA . LEU A 1 228 ? -16.692 3.274 -22.112 1.00 7.58 228 LEU A CA 1
ATOM 1790 C C . LEU A 1 228 ? -15.867 2.266 -22.894 1.00 9.91 228 LEU A C 1
ATOM 1791 O O . LEU A 1 228 ? -15.674 1.128 -22.453 1.00 8.05 228 LEU A O 1
ATOM 1796 N N . ASP A 1 229 ? -15.406 2.691 -24.065 1.00 13.01 229 ASP A N 1
ATOM 1797 C CA . ASP A 1 229 ? -14.535 1.872 -24.895 1.00 11.98 229 ASP A CA 1
ATOM 1798 C C . ASP A 1 229 ? -13.094 2.031 -24.422 1.00 10.05 229 ASP A C 1
ATOM 1799 O O . ASP A 1 229 ? -12.434 3.024 -24.727 1.00 11.87 229 ASP A O 1
ATOM 1804 N N . ILE A 1 230 ? -12.611 1.042 -23.677 1.00 12.07 230 ILE A N 1
ATOM 1805 C CA . ILE A 1 230 ? -11.334 1.141 -22.976 1.00 9.30 230 ILE A CA 1
ATOM 1806 C C . ILE A 1 230 ? -10.156 1.446 -23.903 1.00 11.21 230 ILE A C 1
ATOM 1807 O O . ILE A 1 230 ? -9.345 2.322 -23.618 1.00 12.52 230 ILE A O 1
ATOM 1812 N N . ASN A 1 231 ? -10.074 0.713 -25.007 1.00 16.48 231 ASN A N 1
ATOM 1813 C CA . ASN A 1 231 ? -8.964 0.838 -25.938 1.00 10.93 231 ASN A CA 1
ATOM 1814 C C . ASN A 1 231 ? -9.007 2.160 -26.715 1.00 13.63 231 ASN A C 1
ATOM 1815 O O . ASN A 1 231 ? -7.956 2.760 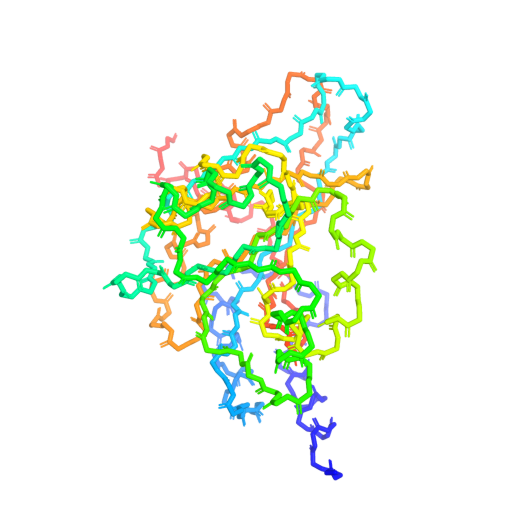-26.972 1.00 19.69 231 ASN A O 1
ATOM 1820 N N . GLU A 1 232 ? -10.209 2.618 -27.085 1.00 11.91 232 GLU A N 1
ATOM 1821 C CA . GLU A 1 232 ? -10.377 3.936 -27.714 1.00 11.77 232 GLU A CA 1
ATOM 1822 C C . GLU A 1 232 ? -9.904 5.059 -26.795 1.00 13.21 232 GLU A C 1
ATOM 1823 O O . GLU A 1 232 ? -9.124 5.926 -27.190 1.00 14.92 232 GLU A O 1
ATOM 1829 N N . VAL A 1 233 ? -10.427 5.056 -25.574 1.00 13.97 233 VAL A N 1
ATOM 1830 C CA . VAL A 1 233 ? -10.083 6.063 -24.581 1.00 16.73 233 VAL A CA 1
ATOM 1831 C C . VAL A 1 233 ? -8.575 6.097 -24.333 1.00 9.34 233 VAL A C 1
ATOM 1832 O O . VAL A 1 233 ? -7.978 7.155 -24.367 1.00 9.38 233 VAL A O 1
ATOM 1836 N N . LEU A 1 234 ? -7.967 4.933 -24.101 1.00 9.33 234 LEU A N 1
ATOM 1837 C CA . LEU A 1 234 ? -6.528 4.856 -23.856 1.00 10.98 234 LEU A CA 1
ATOM 1838 C C . LEU A 1 234 ? -5.725 5.306 -25.082 1.00 13.68 234 LEU A C 1
ATOM 1839 O O . LEU A 1 234 ? -4.643 5.846 -24.944 1.00 14.73 234 LEU A O 1
ATOM 1844 N N . LYS A 1 235 ? -6.249 5.052 -26.276 1.00 15.21 235 LYS A N 1
ATOM 1845 C CA . LYS A 1 235 ? -5.632 5.545 -27.510 1.00 24.99 235 LYS A CA 1
ATOM 1846 C C . LYS A 1 235 ? -5.689 7.075 -27.544 1.00 21.88 235 LYS A C 1
ATOM 1847 O O . LYS A 1 235 ? -4.662 7.740 -27.684 1.00 26.59 235 LYS A O 1
ATOM 1853 N N . LYS A 1 236 ? -6.892 7.625 -27.390 1.00 20.26 236 LYS A N 1
ATOM 1854 C CA . LYS A 1 236 ? -7.076 9.073 -27.412 1.00 16.70 236 LYS A CA 1
ATOM 1855 C C . LYS A 1 236 ? -6.123 9.690 -26.404 1.00 18.29 236 LYS A C 1
ATOM 1856 O O . LYS A 1 236 ? -5.485 10.702 -26.664 1.00 24.01 236 LYS A O 1
ATOM 1862 N N . LEU A 1 237 ? -6.016 9.030 -25.255 1.00 21.95 237 LEU A N 1
ATOM 1863 C CA . LEU A 1 237 ? -5.248 9.510 -24.111 1.00 18.09 237 LEU A CA 1
ATOM 1864 C C . LEU A 1 237 ? -3.750 9.490 -24.370 1.00 29.53 237 LEU A C 1
ATOM 1865 O O . LEU A 1 237 ? -3.015 10.392 -23.953 1.00 28.51 237 LEU A O 1
ATOM 1870 N N . GLN A 1 238 ? -3.304 8.443 -25.050 1.00 18.86 238 GLN A N 1
ATOM 1871 C CA . GLN A 1 238 ? -1.900 8.245 -25.333 1.00 30.65 238 GLN A CA 1
ATOM 1872 C C . GLN A 1 238 ? -1.486 9.205 -26.437 1.00 47.87 238 GLN A C 1
ATOM 1873 O O . GLN A 1 238 ? -0.378 9.750 -26.428 1.00 53.39 238 GLN A O 1
ATOM 1879 N N . GLU A 1 239 ? -2.392 9.401 -27.391 1.00 45.51 239 GLU A N 1
ATOM 1880 C CA . GLU A 1 239 ? -2.136 10.252 -28.549 1.00 42.75 239 GLU A CA 1
ATOM 1881 C C . GLU A 1 239 ? -1.968 11.715 -28.174 1.00 43.97 239 GLU A C 1
ATOM 1882 O O . GLU A 1 239 ? -1.342 12.482 -28.906 1.00 43.40 239 GLU A O 1
ATOM 1888 N N . LYS A 1 240 ? -2.553 12.101 -27.046 1.00 40.87 240 LYS A N 1
ATOM 1889 C CA . LYS A 1 240 ? -2.466 13.480 -26.579 1.00 51.91 240 LYS A CA 1
ATOM 1890 C C . LYS A 1 240 ? -1.263 13.676 -25.662 1.00 64.43 240 LYS A C 1
ATOM 1891 O O . LYS A 1 240 ? -0.996 14.786 -25.202 1.00 78.01 240 LYS A O 1
ATOM 1897 N N . ALA A 1 241 ? -0.542 12.591 -25.400 1.00 63.19 241 ALA A N 1
ATOM 1898 C CA . ALA A 1 241 ? 0.633 12.641 -24.539 1.00 67.51 241 ALA A CA 1
ATOM 1899 C C . ALA A 1 241 ? 1.889 12.219 -25.294 1.00 75.01 241 ALA A C 1
ATOM 1900 O O . ALA A 1 241 ? 2.674 13.060 -25.731 1.00 72.49 241 ALA A O 1
ATOM 1902 N N . ALA A 1 242 ? 2.072 10.911 -25.443 1.00 74.31 242 ALA A N 1
ATOM 1903 C CA . ALA A 1 242 ? 3.232 10.375 -26.145 1.00 70.48 242 ALA A CA 1
ATOM 1904 C C . ALA A 1 242 ? 2.810 9.465 -27.293 1.00 74.45 242 ALA A C 1
ATOM 1905 O O . ALA A 1 242 ? 3.594 8.642 -27.766 1.00 71.21 242 ALA A O 1
#

B-factor: mean 17.14, std 11.86, range [2.21, 97.01]

Secondary structure (DSSP, 8-state):
-TTHHHHHHHHHHTS-TT--B-HHHHHHHHHHHHHHH--SS-PEEEEEEEES--TTSGGG--EEEEE-S--PSSPPPEEEE--HHHHHHHHHTT-SEEESHHHHHHHHHHT----SEEEE-TTTHHHHGGGHHHHGGGT-S--GGGT-B-S-HHHHHHHHHTTEEEEE--TTSEEEEEEEETTS-HHHHHHHHHHHHHHHHHT--TT--S-SEEEEEEEETTS--EEB-HHHHHHHHHHTT-

Foldseek 3Di:
DVQQVVLQVVLVVLADDVDAAALLVQLVSQLVSCVSNVDPDFWFKKKKFFWQFQCVDVLRWQKDKFQQPDADDDQFAEEEADDDPLLVLLVVLPHNHGYHLVVLCCCVVVVDDPGHEYAYEQVRLVVNVVVCVSQLLRVHDQDVQQPRYHSPNSVVVVCSRRRIGIGTADSRRMHMTGQYTSPDDSVSSSRSVLRVVVRSVVSRGPPGDDDTTDWMWMDTSPHDIHTHDVVVSVVVSVVVPD

Sequence (242 aa):
MARRGKKYIEASKLVDRNKRYTLEEAVDLLKKMEEVLQRRFDETVELAMRLNVDPRYADQMVRGSVVLPHGLGKPIKVVVFAEGEYAKKAEEAGADYVGGDELINKILKEEWTDFDVVAIATPEEMMPKVAKLGRILGPRGLMPSPKTGTVTTNVEQAIKDAKRGRVEFKVDKAGNVHMPVGKISFEKEEKLIDNLYAAIDAVVRAKPPGAKGQYIKNMAVVSLTMSPSVKLDINEVLKKLQEKAA